Protein AF-A0A5B6V4F7-F1 (afdb_monomer)

Organism: NCBI:txid47621

pLDDT: mean 70.5, std 22.34, range [19.89, 92.88]

Secondary structure (DSSP, 8-state):
-HHHHHHHHHHHHHHHHHTT-HHHHHHHHHHHHHHH-SSTTEE-TTHHHHHHHHHHTT-HHHHHHHHTSPP-EES-HHHHHHHHHHHHHHHHHTT-HHHHHHHHHHHHHS--SS--HHHHHHHHHHHHHHHHHHSS----TTTHHHHHHHHTTSTT------------------------TTHHHHTT-

InterPro domains:
  IPR050756 COP9 signalosome complex subunit 3 [PTHR10758] (6-134)
  IPR055089 COP9 signalosome complex subunit 3, N-terminal helical repeats [PF22788] (6-143)

Radius of gyration: 18.09 Å; Cα contacts (8 Å, |Δi|>4): 166; chains: 1; bounding box: 48×35×54 Å

Sequence (189 aa):
MCLAVISVCKSFKDQVLLLEEPLCGVAPMLTAVRKLQSSTEHLTTLHPKFLLLCLVAKCYKTGLSILEEDIFEVDQPRDLYLYCYYGGMICIRQKSFQKALELLHNVVTAPMSTINAIAVEAYKKYILVSLIHHGRLMTLSKKLTVMDELISCDPLYLGKQVNCKFHASGKEQNKNKNKDPEEDAALLM

Mean predicted aligned error: 12.5 Å

Nearest PDB structures (foldseek):
  4d10-assembly1_K  TM=9.103E-01  e=4.490E-07  Homo sapiens
  4lct-assembly2_D  TM=6.658E-01  e=1.310E+00  Arabidopsis thaliana
  4lct-assembly1_A  TM=6.610E-01  e=1.594E+00  Arabidopsis thaliana
  4d18-assembly2_J  TM=4.666E-01  e=6.286E-01  Homo sapiens

Foldseek 3Di:
DLVVLVVVLVVVLVVCVVVLNLVVSQVVLVVSVVVSDPDLQAQDLSLLVNLLSCVSNVVLVSNVVSLVGHHDHYPDPVSLLSNLLSSLVSCVVVVVLVSSLVSLVCNLPRDDPDDDPSNLVSVVVNQVSCCVPVVDGPPPDPSCVVSVVVVVVPPPPPDDDDDDDDDDDDDDDDDDDDDDPVRVSSVVD

Structure (mmCIF, N/CA/C/O backbone):
data_AF-A0A5B6V4F7-F1
#
_entry.id   AF-A0A5B6V4F7-F1
#
loop_
_atom_site.group_PDB
_atom_site.id
_atom_site.type_symbol
_atom_site.label_atom_id
_atom_site.label_alt_id
_atom_site.label_comp_id
_atom_site.label_asym_id
_atom_site.label_entity_id
_atom_site.label_seq_id
_atom_site.pdbx_PDB_ins_code
_atom_site.Cartn_x
_atom_site.Cartn_y
_atom_site.Cartn_z
_atom_site.occupancy
_atom_site.B_iso_or_equiv
_atom_site.auth_seq_id
_atom_site.auth_comp_id
_atom_site.auth_asym_id
_atom_site.auth_atom_id
_atom_site.pdbx_PDB_model_num
ATOM 1 N N . MET A 1 1 ? 1.973 -3.996 27.359 1.00 56.81 1 MET A N 1
ATOM 2 C CA . MET A 1 1 ? 0.590 -3.657 26.945 1.00 56.81 1 MET A CA 1
ATOM 3 C C . MET A 1 1 ? 0.450 -3.486 25.428 1.00 56.81 1 MET A C 1
ATOM 5 O O . MET A 1 1 ? -0.470 -4.070 24.873 1.00 56.81 1 MET A O 1
ATOM 9 N N . CYS A 1 2 ? 1.368 -2.803 24.728 1.00 68.56 2 CYS A N 1
ATOM 10 C CA . CYS A 1 2 ? 1.246 -2.548 23.279 1.00 68.56 2 CYS A CA 1
ATOM 11 C C . CYS A 1 2 ? 1.191 -3.807 22.385 1.00 68.56 2 CYS A C 1
ATOM 13 O O . CYS A 1 2 ? 0.421 -3.839 21.431 1.00 68.56 2 CYS A O 1
ATOM 15 N N . LEU A 1 3 ? 1.931 -4.877 22.713 1.00 76.00 3 LEU A N 1
ATOM 16 C CA . LEU A 1 3 ? 1.939 -6.115 21.911 1.00 76.00 3 LEU A CA 1
ATOM 17 C C . LEU A 1 3 ? 0.573 -6.820 21.856 1.00 76.00 3 LEU A C 1
ATOM 19 O O . LEU A 1 3 ? 0.207 -7.366 20.817 1.00 76.00 3 LEU A O 1
ATOM 23 N N . ALA A 1 4 ? -0.203 -6.771 22.944 1.00 80.44 4 ALA A N 1
ATOM 24 C CA . ALA A 1 4 ? -1.542 -7.355 22.983 1.00 80.44 4 ALA A CA 1
ATOM 25 C C . ALA A 1 4 ? -2.503 -6.591 22.061 1.00 80.44 4 ALA A C 1
ATOM 27 O O . ALA A 1 4 ? -3.235 -7.209 21.294 1.00 80.44 4 ALA A O 1
ATOM 28 N N . VAL A 1 5 ? -2.439 -5.255 22.069 1.00 82.69 5 VAL A N 1
ATOM 29 C CA . VAL A 1 5 ? -3.262 -4.411 21.188 1.00 82.69 5 VAL A CA 1
ATOM 30 C C . VAL A 1 5 ? -2.905 -4.652 19.72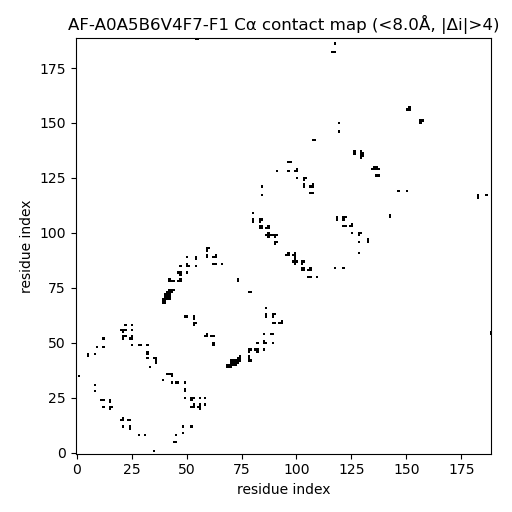1 1.00 82.69 5 VAL A C 1
ATOM 32 O O . VAL A 1 5 ? -3.798 -4.842 18.902 1.00 82.69 5 VAL A O 1
ATOM 35 N N . ILE A 1 6 ? -1.611 -4.743 19.392 1.00 84.12 6 ILE A N 1
ATOM 36 C CA . ILE A 1 6 ? -1.159 -5.071 18.031 1.00 84.12 6 ILE A CA 1
ATOM 37 C C . ILE A 1 6 ? -1.705 -6.435 17.591 1.00 84.12 6 ILE A C 1
ATOM 39 O O . ILE A 1 6 ? -2.178 -6.558 16.463 1.00 84.12 6 ILE A O 1
ATOM 43 N N . SER A 1 7 ? -1.665 -7.448 18.464 1.00 86.25 7 SER A N 1
ATOM 44 C CA . SER A 1 7 ? -2.220 -8.778 18.175 1.00 86.25 7 SER A CA 1
ATOM 45 C C . SER A 1 7 ? -3.725 -8.721 17.893 1.00 86.25 7 SER A C 1
ATOM 47 O O . SER A 1 7 ? -4.182 -9.238 16.877 1.00 86.25 7 SER A O 1
ATOM 49 N N . VAL A 1 8 ? -4.489 -8.002 18.722 1.00 88.38 8 VAL A N 1
ATOM 50 C CA . VAL A 1 8 ? -5.936 -7.820 18.521 1.00 88.38 8 VAL A CA 1
ATOM 51 C C . VAL A 1 8 ? -6.229 -7.104 17.203 1.00 88.38 8 VAL A C 1
ATOM 53 O O . VAL A 1 8 ? -7.096 -7.549 16.458 1.00 88.38 8 VAL A O 1
ATOM 56 N N . CYS A 1 9 ? -5.489 -6.045 16.861 1.00 86.88 9 CYS A N 1
ATOM 57 C CA . CYS A 1 9 ? -5.660 -5.346 15.585 1.00 86.88 9 CYS A CA 1
ATOM 58 C C . CYS A 1 9 ? -5.357 -6.240 14.373 1.00 86.88 9 CYS A C 1
ATOM 60 O O . CYS A 1 9 ? -6.007 -6.094 13.339 1.00 86.88 9 CYS A O 1
ATOM 62 N N . LYS A 1 10 ? -4.396 -7.168 14.490 1.00 87.00 10 LYS A N 1
ATOM 63 C CA . LYS A 1 10 ? -4.116 -8.163 13.442 1.00 87.00 10 LYS A CA 1
ATOM 64 C C . LYS A 1 10 ? -5.302 -9.102 13.254 1.00 87.00 10 LYS A C 1
ATOM 66 O O . LYS A 1 10 ? -5.843 -9.158 12.155 1.00 87.00 10 LYS A O 1
ATOM 71 N N . SER A 1 11 ? -5.754 -9.740 14.332 1.00 87.38 11 SER A N 1
ATOM 72 C CA . SER A 1 11 ? -6.903 -10.648 14.281 1.00 87.38 11 SER A CA 1
ATOM 73 C C . SER A 1 11 ? -8.168 -9.937 13.804 1.00 87.38 11 SER A C 1
ATOM 75 O O . SER A 1 11 ? -8.935 -10.499 13.033 1.00 87.38 11 SER A O 1
ATOM 77 N N . PHE A 1 12 ? -8.373 -8.683 14.214 1.00 88.38 12 PHE A N 1
ATOM 78 C CA . PHE A 1 12 ? -9.492 -7.868 13.753 1.00 88.38 12 PHE A CA 1
ATOM 79 C C . PHE A 1 12 ? -9.430 -7.619 12.242 1.00 88.38 12 PHE A C 1
ATOM 81 O O . PHE A 1 12 ? -10.422 -7.858 11.563 1.00 88.38 12 PHE A O 1
ATOM 88 N N . LYS A 1 13 ? -8.271 -7.220 11.692 1.00 88.44 13 LYS A N 1
ATOM 89 C CA . LYS A 1 13 ? -8.086 -7.095 10.235 1.00 88.44 13 LYS A CA 1
ATOM 90 C C . LYS A 1 13 ? -8.449 -8.400 9.525 1.00 88.44 13 LYS A C 1
ATOM 92 O O . LYS A 1 13 ? -9.195 -8.363 8.555 1.00 88.44 13 LYS A O 1
ATOM 97 N N . ASP A 1 14 ? -7.928 -9.531 9.997 1.00 87.19 14 ASP A N 1
ATOM 98 C CA . ASP A 1 14 ? -8.148 -10.830 9.350 1.00 87.19 14 ASP A CA 1
ATOM 99 C C . ASP A 1 14 ? -9.629 -11.232 9.366 1.00 87.19 14 ASP A C 1
ATOM 101 O O . ASP A 1 14 ? -10.148 -11.693 8.354 1.00 87.19 14 ASP A O 1
ATOM 105 N N . GLN A 1 15 ? -10.334 -10.979 10.472 1.00 87.88 15 GLN A N 1
ATOM 106 C CA . GLN A 1 15 ? -11.776 -11.223 10.577 1.00 87.88 15 GLN A CA 1
ATOM 107 C C . GLN A 1 15 ? -12.588 -10.321 9.647 1.00 87.88 15 GLN A C 1
ATOM 109 O O . GLN A 1 15 ? -13.487 -10.792 8.960 1.00 87.88 15 GLN A O 1
ATOM 114 N N . VAL A 1 16 ? -12.266 -9.029 9.586 1.00 87.50 16 VAL A N 1
ATOM 115 C CA . VAL A 1 16 ? -12.981 -8.087 8.716 1.00 87.50 16 VAL A CA 1
ATOM 116 C C . VAL A 1 16 ? -12.759 -8.430 7.234 1.00 87.50 16 VAL A C 1
ATOM 118 O O . VAL A 1 16 ? -13.687 -8.320 6.437 1.00 87.50 16 VAL A O 1
ATOM 121 N N . LEU A 1 17 ? -11.557 -8.884 6.865 1.00 85.44 17 LEU A N 1
ATOM 122 C CA . LEU A 1 17 ? -11.273 -9.368 5.511 1.00 85.44 17 LEU A CA 1
ATOM 123 C C . LEU A 1 17 ? -12.010 -10.676 5.199 1.00 85.44 17 LEU A C 1
ATOM 125 O O . LEU A 1 17 ? -12.518 -10.826 4.093 1.00 85.44 17 LEU A O 1
ATOM 129 N N . LEU A 1 18 ? -12.100 -11.597 6.164 1.00 88.81 18 LEU A N 1
ATOM 130 C CA . LEU A 1 18 ? -12.835 -12.857 6.014 1.00 88.81 18 LEU A CA 1
ATOM 131 C C . LEU A 1 18 ? -14.343 -12.637 5.827 1.00 88.81 18 LEU A C 1
ATOM 133 O O . LEU A 1 18 ? -14.989 -13.393 5.111 1.00 88.81 18 LEU A O 1
ATOM 137 N N . LEU A 1 19 ? -14.894 -11.610 6.471 1.00 86.38 19 LEU A N 1
ATOM 138 C CA . LEU A 1 19 ? -16.306 -11.238 6.376 1.00 86.38 19 LEU A CA 1
ATOM 139 C C . LEU A 1 19 ? -16.634 -10.395 5.131 1.00 86.38 19 LEU A C 1
ATOM 141 O O . LEU A 1 19 ? -17.775 -9.976 4.991 1.00 86.38 19 LEU A O 1
ATOM 145 N N . GLU A 1 20 ? -15.652 -10.121 4.263 1.00 83.38 20 GLU A N 1
ATOM 146 C CA . GLU A 1 20 ? -15.786 -9.296 3.048 1.00 83.38 20 GLU A CA 1
ATOM 147 C C . GLU A 1 20 ? -16.301 -7.859 3.285 1.00 83.38 20 GLU A C 1
ATOM 149 O O . GLU A 1 20 ? -16.681 -7.165 2.344 1.00 83.38 20 GLU A O 1
ATOM 154 N N . GLU A 1 21 ? -16.212 -7.354 4.521 1.00 86.25 21 GLU A N 1
ATOM 155 C CA . GLU A 1 21 ? -16.669 -6.013 4.925 1.00 86.25 21 GLU A CA 1
ATOM 156 C C . GLU A 1 21 ? -15.497 -5.107 5.377 1.00 86.25 21 GLU A C 1
ATOM 158 O O . GLU A 1 21 ? -15.503 -4.547 6.481 1.00 86.25 21 GLU A O 1
ATOM 163 N N . PRO A 1 22 ? -14.456 -4.908 4.537 1.00 83.62 22 PRO A N 1
ATOM 164 C CA . PRO A 1 22 ? -13.215 -4.203 4.886 1.00 83.62 22 PRO A CA 1
ATOM 165 C C . PRO A 1 22 ? -13.433 -2.750 5.325 1.00 83.62 22 PRO A C 1
ATOM 167 O O . PRO A 1 22 ? -12.621 -2.200 6.072 1.00 83.62 22 PRO A O 1
ATOM 170 N N . LEU A 1 23 ? -14.537 -2.127 4.904 1.00 85.81 23 LEU A N 1
ATOM 171 C CA . LEU A 1 23 ? -14.844 -0.727 5.187 1.00 85.81 23 LEU A CA 1
ATOM 172 C C . LEU A 1 23 ? -15.068 -0.472 6.685 1.00 85.81 23 LEU A C 1
ATOM 174 O O . LEU A 1 23 ? -14.564 0.519 7.220 1.00 85.81 23 LEU A O 1
ATOM 178 N N . CYS A 1 24 ? -15.753 -1.386 7.380 1.00 88.44 24 CYS A N 1
ATOM 179 C CA . CYS A 1 24 ? -16.017 -1.271 8.816 1.00 88.44 24 CYS A CA 1
ATOM 180 C C . CYS A 1 24 ? -14.730 -1.305 9.650 1.00 88.44 24 CYS A C 1
ATOM 182 O O . CYS A 1 24 ? -14.687 -0.741 10.743 1.00 88.44 24 CYS A O 1
ATOM 184 N N . GLY A 1 25 ? -13.670 -1.933 9.132 1.00 87.19 25 GLY A N 1
ATOM 185 C CA . GLY A 1 25 ? -12.388 -2.023 9.822 1.00 87.19 25 GLY A CA 1
ATOM 186 C C . GLY A 1 25 ? -11.517 -0.768 9.708 1.00 87.19 25 GLY A C 1
ATOM 187 O O . GLY A 1 25 ? -10.642 -0.569 10.552 1.00 87.19 25 GLY A O 1
ATOM 188 N N . VAL A 1 26 ? -11.751 0.095 8.710 1.00 89.19 26 VAL A N 1
ATOM 189 C CA . VAL A 1 26 ? -10.872 1.243 8.414 1.00 89.19 26 VAL A CA 1
ATOM 190 C C . VAL A 1 26 ? -10.833 2.231 9.581 1.00 89.19 26 VAL A C 1
ATOM 192 O O . VAL A 1 26 ? -9.753 2.576 10.058 1.00 89.19 26 VAL A O 1
ATOM 195 N N . ALA A 1 27 ? -11.991 2.666 10.086 1.00 89.44 27 ALA A N 1
ATOM 196 C CA . ALA A 1 27 ? -12.049 3.657 11.164 1.00 89.44 27 ALA A CA 1
ATOM 197 C C . ALA A 1 27 ? -11.497 3.138 12.516 1.00 89.44 27 ALA A C 1
ATOM 199 O O . ALA A 1 27 ? -10.693 3.846 13.139 1.00 89.44 27 ALA A O 1
ATOM 200 N N . PRO A 1 28 ? -11.830 1.910 12.972 1.00 90.25 28 PRO A N 1
ATOM 201 C CA . PRO A 1 28 ? -11.217 1.323 14.164 1.00 90.25 28 PRO A CA 1
ATOM 202 C C . PRO A 1 28 ? -9.702 1.147 14.034 1.00 90.25 28 PRO A C 1
ATOM 204 O O . PRO A 1 28 ? -8.970 1.477 14.969 1.00 90.25 28 PRO A O 1
ATOM 207 N N . MET A 1 29 ? -9.211 0.683 12.877 1.00 88.75 29 MET A N 1
ATOM 208 C CA . MET A 1 29 ? -7.771 0.531 12.659 1.00 88.75 29 MET A CA 1
ATOM 209 C C . MET A 1 29 ? -7.045 1.875 12.640 1.00 88.75 29 MET A C 1
ATOM 211 O O . MET A 1 29 ? -5.997 1.987 13.271 1.00 88.75 29 MET A O 1
ATOM 215 N N . LEU A 1 30 ? -7.604 2.903 11.994 1.00 88.88 30 LEU A N 1
ATOM 216 C CA . LEU A 1 30 ? -7.034 4.254 12.015 1.00 88.88 30 LEU A CA 1
ATOM 217 C C . LEU A 1 30 ? -6.913 4.782 13.449 1.00 88.88 30 LEU A C 1
ATOM 219 O O . LEU A 1 30 ? -5.869 5.296 13.847 1.00 88.88 30 LEU A O 1
ATOM 223 N N . THR A 1 31 ? -7.971 4.604 14.244 1.00 87.75 31 THR A N 1
ATOM 224 C CA . THR A 1 31 ? -7.986 5.014 15.655 1.00 87.75 31 THR A CA 1
ATOM 225 C C . THR A 1 31 ? -6.911 4.279 16.453 1.00 87.75 31 THR A C 1
ATOM 227 O O . THR A 1 31 ? -6.227 4.886 17.276 1.00 87.75 31 THR A O 1
ATOM 230 N N . ALA A 1 32 ? -6.729 2.981 16.202 1.00 88.00 32 ALA 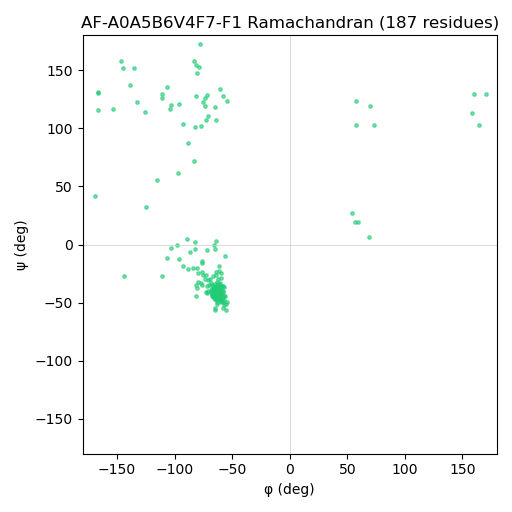A N 1
ATOM 231 C CA . ALA A 1 32 ? -5.691 2.192 16.852 1.00 88.00 32 ALA A CA 1
ATOM 232 C C . ALA A 1 32 ? -4.279 2.655 16.460 1.00 88.00 32 ALA A C 1
ATOM 234 O O . ALA A 1 32 ? -3.436 2.793 17.343 1.00 88.00 32 ALA A O 1
ATOM 235 N N . VAL A 1 33 ? -4.032 2.945 15.176 1.00 87.75 33 VAL A N 1
ATOM 236 C CA . VAL A 1 33 ? -2.744 3.480 14.696 1.00 87.75 33 VAL A CA 1
ATOM 237 C C . VAL A 1 33 ? -2.411 4.781 15.425 1.00 87.75 33 VAL A C 1
ATOM 239 O O . VAL A 1 33 ? -1.365 4.857 16.062 1.00 87.75 33 VAL A O 1
ATOM 242 N N . ARG A 1 34 ? -3.340 5.745 15.442 1.00 85.69 34 ARG A N 1
ATOM 243 C CA . ARG A 1 34 ? -3.143 7.052 16.093 1.00 85.69 34 ARG A CA 1
ATOM 244 C C . ARG A 1 34 ? -2.914 6.954 17.601 1.00 85.69 34 ARG A C 1
ATOM 246 O O . ARG A 1 34 ? -2.159 7.740 18.152 1.00 85.69 34 ARG A O 1
ATOM 253 N N . LYS A 1 35 ? -3.565 6.003 18.281 1.00 84.94 35 LYS A N 1
ATOM 254 C CA . LYS A 1 35 ? -3.411 5.805 19.735 1.00 84.94 35 LYS A CA 1
ATOM 255 C C . LYS A 1 35 ? -2.148 5.042 20.127 1.00 84.94 35 LYS A C 1
ATOM 257 O O . LYS A 1 35 ? -1.722 5.141 21.272 1.00 84.94 35 LYS A O 1
ATOM 262 N N . LEU A 1 36 ? -1.607 4.231 19.222 1.00 81.56 36 LEU A N 1
ATOM 263 C CA . LEU A 1 36 ? -0.388 3.454 19.456 1.00 81.56 36 LEU A CA 1
ATOM 264 C C . LEU A 1 36 ? 0.874 4.178 18.987 1.00 81.56 36 LEU A C 1
ATOM 266 O O . LEU A 1 36 ? 1.966 3.802 19.405 1.00 81.56 36 LEU A O 1
ATOM 270 N N . GLN A 1 37 ? 0.735 5.180 18.122 1.00 75.31 37 GLN A N 1
ATOM 271 C CA . GLN A 1 37 ? 1.826 6.066 17.746 1.00 75.31 37 GLN A CA 1
ATOM 272 C C . GLN A 1 37 ? 2.280 6.892 18.955 1.00 75.31 37 GLN A C 1
ATOM 274 O O . GLN A 1 37 ? 1.517 7.683 19.504 1.00 75.31 37 GLN A O 1
ATOM 279 N N . SER A 1 38 ? 3.542 6.715 19.349 1.00 70.94 38 SER A N 1
ATOM 280 C CA . SER A 1 38 ? 4.214 7.564 20.344 1.00 70.94 38 SER A CA 1
ATOM 281 C C . SER A 1 38 ? 4.506 8.966 19.790 1.00 70.94 38 SER A C 1
ATOM 283 O O . SER A 1 38 ? 4.516 9.937 20.538 1.00 70.94 38 SER A O 1
ATOM 285 N N . SER A 1 39 ? 4.732 9.052 18.475 1.00 69.06 39 SER A N 1
ATOM 286 C CA . SER A 1 39 ? 4.948 10.264 17.681 1.00 69.06 39 SER A CA 1
ATOM 287 C C . SER A 1 39 ? 4.312 10.067 16.301 1.00 69.06 39 SER A C 1
ATOM 289 O O . SER A 1 39 ? 4.223 8.931 15.824 1.00 69.06 39 SER A O 1
ATOM 291 N N . THR A 1 40 ? 3.889 11.153 15.649 1.00 63.84 40 THR A N 1
ATOM 292 C CA . THR A 1 40 ? 3.405 11.142 14.253 1.00 63.84 40 THR A CA 1
ATOM 293 C C . THR A 1 40 ? 4.485 10.689 13.271 1.00 63.84 40 THR A C 1
ATOM 295 O O . THR A 1 40 ? 4.174 10.168 12.208 1.00 63.84 40 THR A O 1
ATOM 298 N N . GLU A 1 41 ? 5.752 10.818 13.662 1.00 67.50 41 GLU A N 1
ATOM 299 C CA . GLU A 1 41 ? 6.922 10.466 12.854 1.00 67.50 41 GLU A CA 1
ATOM 300 C C . GLU A 1 41 ? 7.334 8.984 12.979 1.00 67.50 41 GLU A C 1
ATOM 302 O O . GLU A 1 41 ? 8.233 8.533 12.263 1.00 67.50 41 GLU A O 1
ATOM 307 N N . HIS A 1 42 ? 6.691 8.215 13.875 1.00 74.75 42 HIS A N 1
ATOM 308 C CA . HIS A 1 42 ? 7.051 6.820 14.167 1.00 74.75 42 HIS A CA 1
ATOM 309 C C . HIS A 1 42 ? 6.214 5.807 13.376 1.00 74.75 42 HIS A C 1
ATOM 311 O O . HIS A 1 42 ? 4.987 5.703 13.543 1.00 74.75 42 HIS A O 1
ATOM 317 N N . LEU A 1 43 ? 6.887 4.972 12.578 1.00 75.50 43 LEU A N 1
ATOM 318 C CA . LEU A 1 43 ? 6.266 3.870 11.849 1.00 75.50 43 LEU A CA 1
ATOM 319 C C . LEU A 1 43 ? 5.986 2.684 12.771 1.00 75.50 43 LEU A C 1
ATOM 321 O O . LEU A 1 43 ? 6.844 1.847 13.041 1.00 75.50 43 LEU A O 1
ATOM 325 N N . THR A 1 44 ? 4.731 2.533 13.177 1.00 82.81 44 THR A N 1
ATOM 326 C CA . THR A 1 44 ? 4.279 1.308 13.851 1.00 82.81 44 THR A CA 1
ATOM 327 C C . THR A 1 44 ? 4.017 0.170 12.857 1.00 82.81 44 THR A C 1
ATOM 329 O O . THR A 1 44 ? 3.552 0.396 11.737 1.00 82.81 44 THR A O 1
ATOM 332 N N . THR A 1 45 ? 4.148 -1.079 13.320 1.00 83.56 45 THR A N 1
ATOM 333 C CA . THR A 1 45 ? 3.793 -2.314 12.574 1.00 83.56 45 THR A CA 1
ATOM 334 C C . THR A 1 45 ? 2.333 -2.373 12.069 1.00 83.56 45 THR A C 1
ATOM 336 O O . THR A 1 45 ? 1.954 -3.299 11.338 1.00 83.56 45 THR A O 1
ATOM 339 N N . LEU A 1 46 ? 1.465 -1.450 12.503 1.00 86.75 46 LEU A N 1
ATOM 340 C CA . LEU A 1 46 ? 0.065 -1.360 12.080 1.00 86.75 46 LEU A CA 1
ATOM 341 C C . LEU A 1 46 ? -0.132 -0.502 10.827 1.00 86.75 46 LEU A C 1
ATOM 343 O O . LEU A 1 46 ? -1.122 -0.716 10.132 1.00 86.75 46 LEU A O 1
ATOM 347 N N . HIS A 1 47 ? 0.799 0.396 10.498 1.00 88.12 47 HIS A N 1
ATOM 348 C CA . HIS A 1 47 ? 0.722 1.239 9.300 1.00 88.12 47 HIS A CA 1
ATOM 349 C C . HIS A 1 47 ? 0.555 0.436 8.007 1.00 88.12 47 HIS A C 1
ATOM 351 O O . HIS A 1 47 ? -0.452 0.637 7.325 1.00 88.12 47 HIS A O 1
ATOM 357 N N . PRO A 1 48 ? 1.448 -0.519 7.668 1.00 87.38 48 PRO A N 1
ATOM 358 C CA . PRO A 1 48 ? 1.282 -1.299 6.443 1.00 87.38 48 PRO A CA 1
ATOM 359 C C . PRO A 1 48 ? -0.029 -2.098 6.440 1.00 87.38 48 PRO A C 1
ATOM 361 O O . PRO A 1 48 ? -0.667 -2.227 5.401 1.00 87.38 48 PRO A O 1
ATOM 364 N N . LYS A 1 49 ? -0.490 -2.571 7.607 1.00 89.00 49 LYS A N 1
ATOM 365 C CA . LYS A 1 49 ? -1.758 -3.310 7.736 1.00 89.00 49 LYS A CA 1
ATOM 366 C C . LYS A 1 49 ? -2.979 -2.432 7.491 1.00 89.00 49 LYS A C 1
ATOM 368 O O . LYS A 1 49 ? -3.934 -2.870 6.857 1.00 89.00 49 LYS A O 1
ATOM 373 N N . PHE A 1 50 ? -2.952 -1.204 7.997 1.00 90.56 50 PHE A N 1
ATOM 374 C CA . PHE A 1 50 ? -4.001 -0.224 7.765 1.00 90.56 50 PHE A CA 1
ATOM 375 C C . PHE A 1 50 ? -4.050 0.210 6.294 1.00 90.56 50 PHE A C 1
ATOM 377 O O . PHE A 1 50 ? -5.136 0.280 5.721 1.00 90.56 50 PHE A O 1
ATOM 384 N N . LEU A 1 51 ? -2.894 0.450 5.663 1.00 90.88 51 LEU A N 1
ATOM 385 C CA . LEU A 1 51 ? -2.835 0.783 4.236 1.00 90.88 51 LEU A CA 1
ATOM 386 C C . LEU A 1 51 ? -3.357 -0.367 3.370 1.00 90.88 51 LEU A C 1
ATOM 388 O O . LEU A 1 51 ? -4.148 -0.124 2.461 1.00 90.88 51 LEU A O 1
ATOM 392 N N . LEU A 1 52 ? -2.990 -1.612 3.693 1.00 90.44 52 LEU A N 1
ATOM 393 C CA . LEU A 1 52 ? -3.554 -2.794 3.044 1.00 90.44 52 LEU A CA 1
ATOM 394 C C . LEU A 1 52 ? -5.082 -2.819 3.178 1.00 90.44 52 LEU A C 1
ATOM 396 O O . LEU A 1 52 ? -5.777 -2.968 2.177 1.00 90.44 52 LEU A O 1
ATOM 400 N N . LEU A 1 53 ? -5.622 -2.595 4.380 1.00 89.75 53 LEU A N 1
ATOM 401 C CA . LEU A 1 53 ? -7.072 -2.539 4.575 1.00 89.75 53 LEU A CA 1
ATOM 402 C C . LEU A 1 53 ? -7.725 -1.416 3.751 1.00 89.75 53 LEU A C 1
ATOM 404 O O . LEU A 1 53 ? -8.778 -1.632 3.157 1.00 89.75 53 LEU A O 1
ATOM 408 N N . CYS A 1 54 ? -7.096 -0.240 3.658 1.00 91.25 54 CYS A N 1
ATOM 409 C CA . CYS A 1 54 ? -7.583 0.859 2.820 1.00 91.25 54 CYS A CA 1
ATOM 410 C C . CYS A 1 54 ? -7.589 0.502 1.328 1.00 91.25 54 CYS A C 1
ATOM 412 O O . CYS A 1 54 ? -8.501 0.923 0.613 1.00 91.25 54 CYS A O 1
ATOM 414 N N . LEU A 1 55 ? -6.600 -0.268 0.859 1.00 90.50 55 LEU A N 1
ATOM 415 C CA . LEU A 1 55 ? -6.562 -0.781 -0.511 1.00 90.50 55 LEU A CA 1
ATOM 416 C C . LEU A 1 55 ? -7.739 -1.724 -0.777 1.00 90.50 55 LEU A C 1
ATOM 418 O O . LEU A 1 55 ? -8.468 -1.500 -1.746 1.00 90.50 55 LEU A O 1
ATOM 422 N N . VAL A 1 56 ? -7.969 -2.700 0.113 1.00 89.44 56 VAL A N 1
ATOM 423 C CA . VAL A 1 56 ? -9.077 -3.667 -0.013 1.00 89.44 56 VAL A CA 1
ATOM 424 C C . VAL A 1 56 ? -10.436 -2.966 0.066 1.00 89.44 56 VAL A C 1
ATOM 426 O O . VAL A 1 56 ? -11.310 -3.195 -0.766 1.00 89.44 56 VAL A O 1
ATOM 429 N N . ALA A 1 57 ? -10.598 -2.046 1.019 1.00 89.12 57 ALA A N 1
ATOM 430 C CA . ALA A 1 57 ? -11.819 -1.263 1.209 1.00 89.12 57 ALA A CA 1
ATOM 431 C C . ALA A 1 57 ? -12.053 -0.199 0.125 1.00 89.12 57 ALA A C 1
ATOM 433 O O . ALA A 1 57 ? -13.064 0.501 0.169 1.00 89.12 57 ALA A O 1
ATOM 434 N N . LYS A 1 58 ? -11.108 -0.015 -0.810 1.00 90.38 58 LYS A N 1
ATOM 435 C CA . LYS A 1 58 ? -11.099 1.075 -1.803 1.00 90.38 58 LYS A CA 1
ATOM 436 C C . LYS A 1 58 ? -11.212 2.474 -1.169 1.00 90.38 58 LYS A C 1
ATOM 438 O O . LYS A 1 58 ? -11.665 3.428 -1.801 1.00 90.38 58 LYS A O 1
ATOM 443 N N . CYS A 1 59 ? -10.764 2.617 0.079 1.00 89.88 59 CYS A N 1
ATOM 444 C CA . CYS A 1 59 ? -10.841 3.846 0.866 1.00 89.88 59 CYS A CA 1
ATOM 445 C C . CYS A 1 59 ? -9.517 4.631 0.806 1.00 89.88 59 CYS A C 1
ATOM 447 O O . CYS A 1 59 ? -8.826 4.852 1.802 1.00 89.88 59 CYS A O 1
ATOM 449 N N . TYR A 1 60 ? -9.134 5.051 -0.401 1.00 90.56 60 TYR A N 1
ATOM 450 C CA . TYR A 1 60 ? -7.812 5.637 -0.659 1.00 90.56 60 TYR A CA 1
ATOM 451 C C . TYR A 1 60 ? -7.606 7.017 -0.024 1.00 90.56 60 TYR A C 1
ATOM 453 O O . TYR A 1 60 ? -6.486 7.365 0.338 1.00 90.56 60 TYR A O 1
ATOM 461 N N . LYS A 1 61 ? -8.679 7.803 0.138 1.00 90.00 61 LYS A N 1
ATOM 462 C CA . LYS A 1 61 ? -8.623 9.135 0.768 1.00 90.00 61 LYS A CA 1
ATOM 463 C C . LYS A 1 61 ? -8.153 9.049 2.216 1.00 90.00 61 LYS A C 1
ATOM 465 O O . LYS A 1 61 ? -7.293 9.817 2.628 1.00 90.00 61 LYS A O 1
ATOM 470 N N . THR A 1 62 ? -8.684 8.084 2.962 1.00 89.38 62 THR A N 1
ATOM 471 C CA . THR A 1 62 ? -8.297 7.855 4.356 1.00 89.38 62 THR A CA 1
ATOM 472 C C . THR A 1 62 ? -6.857 7.355 4.444 1.00 89.38 62 THR A C 1
ATOM 474 O O . THR A 1 62 ? -6.091 7.872 5.252 1.00 89.38 62 THR A O 1
ATOM 477 N N . GLY A 1 63 ? -6.448 6.439 3.560 1.00 86.56 63 GLY A N 1
ATOM 478 C CA . GLY A 1 63 ? -5.050 6.002 3.466 1.00 86.56 63 GLY A CA 1
ATOM 479 C C . GLY A 1 63 ? -4.067 7.144 3.179 1.00 86.56 63 GLY A C 1
ATOM 480 O O . GLY A 1 63 ? -3.011 7.212 3.802 1.00 86.56 63 GLY A O 1
ATOM 481 N N . LEU A 1 64 ? -4.433 8.075 2.292 1.00 87.81 64 LEU A N 1
ATOM 482 C CA . LEU A 1 64 ? -3.580 9.203 1.910 1.00 87.81 64 LEU A CA 1
ATOM 483 C C . LEU A 1 64 ? -3.275 10.145 3.085 1.00 87.81 64 LEU A C 1
ATOM 485 O O . LEU A 1 64 ? -2.150 10.617 3.184 1.00 87.81 64 LEU A O 1
ATOM 489 N N . SER A 1 65 ? -4.228 10.345 4.003 1.00 86.88 65 SER A N 1
ATOM 490 C CA . SER A 1 65 ? -4.035 11.209 5.183 1.00 86.88 65 SER A CA 1
ATOM 491 C C . SER A 1 65 ? -2.895 10.762 6.103 1.00 86.88 65 SER A C 1
ATOM 493 O O . SER A 1 65 ? -2.279 11.593 6.753 1.00 86.88 65 SER A O 1
ATOM 495 N N . ILE A 1 66 ? -2.590 9.460 6.142 1.00 83.88 66 ILE A N 1
ATOM 496 C CA . ILE A 1 66 ? -1.425 8.943 6.873 1.00 83.88 66 ILE A CA 1
ATOM 497 C C . ILE A 1 66 ? -0.151 9.117 6.051 1.00 83.88 66 ILE A C 1
ATOM 499 O O . ILE A 1 66 ? 0.897 9.419 6.601 1.00 83.88 66 ILE A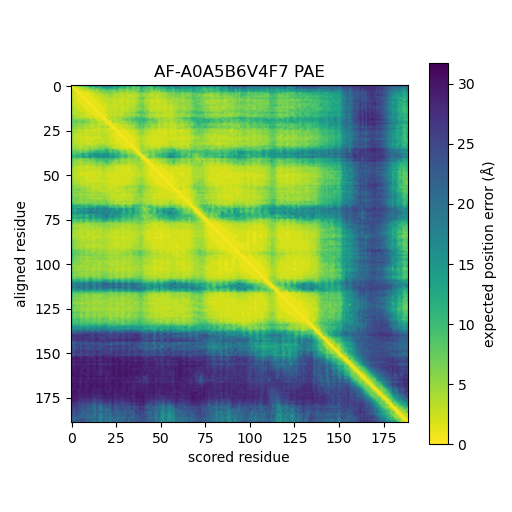 O 1
ATOM 503 N N . LEU A 1 67 ? -0.234 8.933 4.731 1.00 82.62 67 LEU A N 1
ATOM 504 C CA . LEU A 1 67 ? 0.926 9.063 3.851 1.00 82.62 67 LEU A CA 1
ATOM 505 C C . LEU A 1 67 ? 1.446 10.499 3.789 1.00 82.62 67 LEU A C 1
ATOM 507 O O . LEU A 1 67 ? 2.616 10.686 3.480 1.00 82.62 67 LEU A O 1
ATOM 511 N N . GLU A 1 68 ? 0.596 11.504 4.010 1.00 76.06 68 GLU A N 1
ATOM 512 C CA . GLU A 1 68 ? 0.973 12.923 4.065 1.00 76.06 68 GLU A CA 1
ATOM 513 C C . GLU A 1 68 ? 1.913 13.268 5.224 1.00 76.06 68 GLU A C 1
ATOM 515 O O . GLU A 1 68 ? 2.670 14.225 5.093 1.00 76.06 68 GLU A O 1
ATOM 520 N N . GLU A 1 69 ? 1.923 12.471 6.289 1.00 72.62 69 GLU A N 1
ATOM 521 C CA . GLU A 1 69 ? 2.834 12.636 7.419 1.00 72.62 69 GLU A CA 1
ATOM 522 C C . GLU A 1 69 ? 4.195 12.007 7.082 1.00 72.62 69 GLU A C 1
ATOM 524 O O . GLU A 1 69 ? 4.275 10.854 6.648 1.00 72.62 69 GLU A O 1
ATOM 529 N N . ASP A 1 70 ? 5.273 12.777 7.246 1.00 61.16 70 ASP A N 1
ATOM 530 C CA . ASP A 1 70 ? 6.625 12.274 7.027 1.00 61.16 70 ASP A CA 1
ATOM 531 C C . ASP A 1 70 ? 7.025 11.349 8.183 1.00 61.16 70 ASP A C 1
ATOM 533 O O . ASP A 1 70 ? 6.944 11.697 9.361 1.00 61.16 70 ASP A O 1
ATOM 537 N N . ILE A 1 71 ? 7.440 10.135 7.829 1.00 68.25 71 ILE A N 1
ATOM 538 C CA . ILE A 1 71 ? 7.833 9.095 8.775 1.00 68.25 71 ILE A CA 1
ATOM 539 C C . ILE A 1 71 ? 9.358 9.011 8.788 1.00 68.25 71 ILE A C 1
ATOM 541 O O . ILE A 1 71 ? 9.967 8.703 7.761 1.00 68.25 71 ILE A O 1
ATOM 545 N N . PHE A 1 72 ? 9.962 9.249 9.952 1.00 60.25 72 PHE A N 1
ATOM 546 C CA . PHE A 1 72 ? 11.418 9.306 10.127 1.00 60.25 72 PHE A CA 1
ATOM 547 C C . PHE A 1 72 ? 11.969 8.134 10.946 1.00 60.25 72 PHE A C 1
ATOM 549 O O . PHE A 1 72 ? 13.115 7.730 10.738 1.00 60.25 72 PHE A O 1
ATOM 556 N N . GLU A 1 73 ? 11.157 7.546 11.830 1.00 57.94 73 GLU A N 1
ATOM 557 C CA . GLU A 1 73 ? 11.579 6.463 12.723 1.00 57.94 73 GLU A CA 1
ATOM 558 C C . GLU A 1 73 ? 10.913 5.136 12.342 1.00 57.94 73 GLU A C 1
ATOM 560 O O . GLU A 1 73 ? 9.700 5.053 12.140 1.00 57.94 73 GLU A O 1
ATOM 565 N N . VAL A 1 74 ? 11.721 4.081 12.207 1.00 66.62 74 VAL A N 1
ATOM 566 C CA . VAL A 1 74 ? 11.287 2.771 11.707 1.00 66.62 74 VAL A CA 1
ATOM 567 C C . VAL A 1 74 ? 11.800 1.664 12.618 1.00 66.62 74 VAL A C 1
ATOM 569 O O . VAL A 1 74 ? 13.007 1.487 12.764 1.00 66.62 74 VAL A O 1
ATOM 572 N N . ASP A 1 75 ? 10.877 0.861 13.155 1.00 63.25 75 ASP A N 1
ATOM 573 C CA . ASP A 1 75 ? 11.208 -0.288 14.010 1.00 63.25 75 ASP A CA 1
ATOM 574 C C . ASP A 1 75 ? 11.815 -1.457 13.217 1.00 63.25 75 ASP A C 1
ATOM 576 O O . ASP A 1 75 ? 12.736 -2.131 13.680 1.00 63.25 75 ASP A O 1
ATOM 580 N N . GLN A 1 76 ? 11.278 -1.737 12.021 1.00 68.38 76 GLN A N 1
ATOM 581 C CA . GLN A 1 76 ? 11.707 -2.858 11.183 1.00 68.38 76 GLN A CA 1
ATOM 582 C C . GLN A 1 76 ? 11.780 -2.480 9.698 1.00 68.38 76 GLN A C 1
ATOM 584 O O . GLN A 1 76 ? 10.833 -1.901 9.161 1.00 68.38 76 GLN A O 1
ATOM 589 N N . PRO A 1 77 ? 12.832 -2.908 8.972 1.00 71.06 77 PRO A N 1
ATOM 590 C CA . PRO A 1 77 ? 12.976 -2.609 7.546 1.00 71.06 77 PRO A CA 1
ATOM 591 C C . PRO A 1 77 ? 11.844 -3.210 6.698 1.00 71.06 77 PRO A C 1
ATOM 593 O O . PRO A 1 77 ? 11.458 -2.629 5.685 1.00 71.06 77 PRO A O 1
ATOM 596 N N . ARG A 1 78 ? 11.265 -4.345 7.125 1.00 79.38 78 ARG A N 1
ATOM 597 C CA . ARG A 1 78 ? 10.121 -4.983 6.449 1.00 79.38 78 ARG A CA 1
ATOM 598 C C . ARG A 1 78 ? 8.859 -4.120 6.511 1.00 79.38 78 ARG A C 1
ATOM 600 O O . ARG A 1 78 ? 8.123 -4.060 5.530 1.00 79.38 78 ARG A O 1
ATOM 607 N N . ASP A 1 79 ? 8.612 -3.446 7.632 1.00 80.88 79 ASP A N 1
ATOM 608 C CA . ASP A 1 79 ? 7.419 -2.613 7.796 1.00 80.88 79 ASP A CA 1
ATOM 609 C C . ASP A 1 79 ? 7.501 -1.354 6.933 1.00 80.88 79 ASP A C 1
ATOM 611 O O . ASP A 1 79 ? 6.514 -1.007 6.285 1.00 80.88 79 ASP A O 1
ATOM 615 N N . LEU A 1 80 ? 8.683 -0.732 6.843 1.00 81.75 80 LEU A N 1
ATOM 616 C CA . LEU A 1 80 ? 8.928 0.383 5.923 1.00 81.75 80 LEU A CA 1
ATOM 617 C C . LEU A 1 80 ? 8.746 -0.046 4.466 1.00 81.75 80 LEU A C 1
ATOM 619 O O . LEU A 1 80 ? 8.085 0.638 3.691 1.00 81.75 80 LEU A O 1
ATOM 623 N N . TYR A 1 81 ? 9.289 -1.206 4.103 1.00 83.38 81 TYR A N 1
ATOM 624 C CA . TYR A 1 81 ? 9.163 -1.758 2.760 1.00 83.38 81 TYR A CA 1
ATOM 625 C C . TYR A 1 81 ? 7.693 -1.958 2.347 1.00 83.38 81 TYR A C 1
ATOM 627 O O . TYR A 1 81 ? 7.273 -1.493 1.285 1.00 83.38 81 TYR A O 1
ATOM 635 N N . LEU A 1 82 ? 6.888 -2.596 3.206 1.00 86.50 82 LEU A N 1
ATOM 636 C CA . LEU A 1 82 ? 5.457 -2.803 2.959 1.00 86.50 82 LEU A CA 1
ATOM 637 C C . LEU A 1 82 ? 4.671 -1.487 2.983 1.00 86.50 82 LEU A C 1
ATOM 639 O O . LEU A 1 82 ? 3.766 -1.297 2.171 1.00 86.50 82 LEU A O 1
ATOM 643 N N . TYR A 1 83 ? 5.026 -0.565 3.880 1.00 88.12 83 TYR A N 1
ATOM 644 C CA . TYR A 1 83 ? 4.430 0.767 3.949 1.00 88.12 83 TYR A CA 1
ATOM 645 C C . TYR A 1 83 ? 4.628 1.534 2.639 1.00 88.12 83 TYR A C 1
ATOM 647 O O . TYR A 1 83 ? 3.658 2.023 2.061 1.00 88.12 83 TYR A O 1
ATOM 655 N N . CYS A 1 84 ? 5.858 1.578 2.125 1.00 88.88 84 CYS A N 1
ATOM 656 C CA . CYS A 1 84 ? 6.164 2.238 0.863 1.00 88.88 84 CYS A CA 1
ATOM 657 C C . CYS A 1 84 ? 5.463 1.564 -0.325 1.00 88.88 84 CYS A C 1
ATOM 659 O O . CYS A 1 84 ? 4.960 2.257 -1.209 1.00 88.88 84 CYS A O 1
ATOM 661 N N . TYR A 1 85 ? 5.366 0.231 -0.338 1.00 90.19 85 TYR A N 1
ATOM 662 C CA . TYR A 1 85 ? 4.676 -0.493 -1.405 1.00 90.19 85 TYR A CA 1
ATOM 663 C C . TYR A 1 85 ? 3.169 -0.187 -1.445 1.00 90.19 85 TYR A C 1
ATOM 665 O O . TYR A 1 85 ? 2.657 0.308 -2.455 1.00 90.19 85 TYR A O 1
ATOM 673 N N . TYR A 1 86 ? 2.462 -0.414 -0.333 1.00 92.06 86 TYR A N 1
ATOM 674 C CA . TYR A 1 86 ? 1.021 -0.161 -0.253 1.00 92.06 86 TYR A CA 1
ATOM 675 C C . TYR A 1 86 ? 0.695 1.332 -0.364 1.00 92.06 86 TYR A C 1
ATOM 677 O O . TYR A 1 86 ? -0.281 1.709 -1.017 1.00 92.06 86 TYR A O 1
ATOM 685 N N . GLY A 1 87 ? 1.541 2.193 0.205 1.00 91.19 87 GLY A N 1
ATOM 686 C CA . GLY A 1 87 ? 1.434 3.641 0.063 1.00 91.19 87 GLY A CA 1
ATOM 687 C C . GLY A 1 87 ? 1.567 4.087 -1.392 1.00 91.19 87 GLY A C 1
ATOM 688 O O . GLY A 1 87 ? 0.728 4.843 -1.882 1.00 91.19 87 GLY A O 1
ATOM 689 N N . GLY A 1 88 ? 2.541 3.538 -2.123 1.00 91.00 88 GLY A N 1
ATOM 690 C CA . GLY A 1 88 ? 2.708 3.776 -3.555 1.00 91.00 88 GLY A CA 1
ATOM 691 C C . GLY A 1 88 ? 1.456 3.407 -4.355 1.00 91.00 88 GLY A C 1
ATOM 692 O O . GLY A 1 88 ? 0.998 4.198 -5.180 1.00 91.00 88 GLY A O 1
ATOM 693 N N . MET A 1 89 ? 0.836 2.257 -4.068 1.00 92.19 89 MET A N 1
ATOM 694 C CA . MET A 1 89 ? -0.418 1.845 -4.715 1.00 92.19 89 MET A CA 1
ATOM 695 C C . MET A 1 89 ? -1.574 2.812 -4.430 1.00 92.19 89 MET A C 1
ATOM 697 O O . MET A 1 89 ? -2.294 3.190 -5.356 1.00 92.19 89 MET A O 1
ATOM 701 N N . ILE A 1 90 ? -1.740 3.258 -3.182 1.00 92.88 90 ILE A N 1
ATOM 702 C CA . ILE A 1 90 ? -2.769 4.243 -2.811 1.00 92.88 90 ILE A CA 1
ATOM 703 C C . ILE A 1 90 ? -2.534 5.568 -3.548 1.00 92.88 90 ILE A C 1
ATOM 705 O O . ILE A 1 90 ? -3.470 6.121 -4.132 1.00 92.88 90 ILE A O 1
ATOM 709 N N . CYS A 1 91 ? -1.290 6.050 -3.588 1.00 92.44 91 CYS A N 1
ATOM 710 C CA . CYS A 1 91 ? -0.930 7.274 -4.301 1.00 92.44 91 CYS A CA 1
ATOM 711 C C . CYS A 1 91 ? -1.200 7.165 -5.811 1.00 92.44 91 CYS A C 1
ATOM 713 O O . CYS A 1 91 ? -1.737 8.110 -6.391 1.00 92.44 91 CYS A O 1
ATOM 715 N N . ILE A 1 92 ? -0.932 6.008 -6.436 1.00 91.69 92 ILE A N 1
ATOM 716 C CA . ILE A 1 92 ? -1.303 5.744 -7.840 1.00 91.69 92 ILE A CA 1
ATOM 717 C C . ILE A 1 92 ? -2.818 5.868 -8.030 1.00 91.69 92 ILE A C 1
ATOM 719 O O . ILE A 1 92 ? -3.267 6.543 -8.960 1.00 91.69 92 ILE A O 1
ATOM 723 N N . ARG A 1 93 ? -3.620 5.242 -7.156 1.00 91.56 93 ARG A N 1
ATOM 724 C CA . ARG A 1 93 ? -5.095 5.269 -7.243 1.00 91.56 93 ARG A CA 1
ATOM 725 C C . ARG A 1 93 ? -5.652 6.688 -7.079 1.00 91.56 93 ARG A C 1
ATOM 727 O O . ARG A 1 93 ? -6.641 7.029 -7.720 1.00 91.56 93 ARG A O 1
ATOM 734 N N . GLN A 1 94 ? -4.981 7.524 -6.290 1.00 91.06 94 GLN A N 1
ATOM 735 C CA . GLN A 1 94 ? -5.326 8.933 -6.065 1.00 91.06 94 GLN A CA 1
ATOM 736 C C . GLN A 1 94 ? -4.679 9.899 -7.074 1.00 91.06 94 GLN A C 1
ATOM 738 O O . GLN A 1 94 ? -4.840 11.109 -6.937 1.00 91.06 94 GLN A O 1
ATOM 743 N N . LYS A 1 95 ? -3.961 9.392 -8.091 1.00 90.62 95 LYS A N 1
ATOM 744 C CA . LYS A 1 95 ? -3.218 10.178 -9.101 1.00 90.62 95 LYS A CA 1
ATOM 745 C C . LYS A 1 95 ? -2.140 11.108 -8.523 1.00 90.62 95 LYS A C 1
ATOM 747 O O . LYS A 1 95 ? -1.676 12.016 -9.209 1.00 90.62 95 LYS A O 1
ATOM 752 N N . SER A 1 96 ? -1.696 10.865 -7.291 1.00 90.19 96 SER A N 1
ATOM 753 C CA . SER A 1 96 ? -0.554 11.564 -6.696 1.00 90.19 96 SER A CA 1
ATOM 754 C C . SER A 1 96 ? 0.742 10.888 -7.149 1.00 90.19 96 SER A C 1
ATOM 756 O O . SER A 1 96 ? 1.384 10.143 -6.408 1.00 90.19 96 SER A O 1
ATOM 758 N N . PHE A 1 97 ? 1.083 11.073 -8.428 1.00 90.62 97 PHE A N 1
ATOM 759 C CA . PHE A 1 97 ? 2.177 10.335 -9.068 1.00 90.62 97 PHE A CA 1
ATOM 760 C C . PHE A 1 97 ? 3.558 10.710 -8.530 1.00 90.62 97 PHE A C 1
ATOM 762 O O . PHE A 1 97 ? 4.409 9.834 -8.424 1.00 90.62 97 PHE A O 1
ATOM 769 N N . GLN A 1 98 ? 3.762 11.972 -8.143 1.00 89.88 98 GLN A N 1
ATOM 770 C CA . GLN A 1 98 ? 5.018 12.433 -7.549 1.00 89.88 98 GLN A CA 1
ATOM 771 C C . GLN A 1 98 ? 5.345 11.638 -6.276 1.00 89.88 98 GLN A C 1
ATOM 773 O O . GLN A 1 98 ? 6.373 10.968 -6.198 1.00 89.88 98 GLN A O 1
ATOM 778 N N . LYS A 1 99 ? 4.404 11.603 -5.327 1.00 88.19 99 LYS A N 1
ATOM 779 C CA . LYS A 1 99 ? 4.566 10.865 -4.070 1.00 88.19 99 LYS A CA 1
ATOM 780 C C . LYS A 1 99 ? 4.608 9.350 -4.284 1.00 88.19 99 LYS A C 1
ATOM 782 O O . LYS A 1 99 ? 5.355 8.644 -3.612 1.00 88.19 99 LYS A O 1
ATOM 787 N N . ALA A 1 100 ? 3.856 8.835 -5.263 1.00 90.50 100 ALA A N 1
ATOM 788 C CA . ALA A 1 100 ? 3.939 7.427 -5.645 1.00 90.50 100 ALA A CA 1
ATOM 789 C C . ALA A 1 100 ? 5.346 7.037 -6.125 1.00 90.50 100 ALA A C 1
ATOM 791 O O . ALA A 1 100 ? 5.827 5.962 -5.771 1.00 90.50 100 ALA A O 1
ATOM 792 N N . LEU A 1 101 ? 6.008 7.892 -6.913 1.00 88.44 101 LEU A N 1
ATOM 793 C CA . LEU A 1 101 ? 7.368 7.640 -7.391 1.00 88.44 101 LEU A CA 1
ATOM 794 C C . LEU A 1 101 ? 8.371 7.598 -6.248 1.00 88.44 101 LEU A C 1
ATOM 796 O O . LEU A 1 101 ? 9.192 6.688 -6.227 1.00 88.44 101 LEU A O 1
ATOM 800 N N . GLU A 1 102 ? 8.285 8.529 -5.301 1.00 88.06 102 GLU A N 1
ATOM 801 C CA . GLU A 1 102 ? 9.151 8.560 -4.116 1.00 88.06 102 GLU A CA 1
ATOM 802 C C . GLU A 1 102 ? 9.005 7.276 -3.288 1.00 88.06 102 GLU A C 1
ATOM 804 O O . GLU A 1 102 ? 9.993 6.602 -2.986 1.00 88.06 102 GLU A O 1
ATOM 809 N N . LEU A 1 103 ? 7.765 6.867 -3.004 1.00 88.06 103 LEU A N 1
ATOM 810 C CA . LEU A 1 103 ? 7.490 5.650 -2.240 1.00 88.06 103 LEU A CA 1
ATOM 811 C C . LEU A 1 103 ? 7.957 4.388 -2.979 1.00 88.06 103 LEU A C 1
ATOM 813 O O . LEU A 1 103 ? 8.643 3.551 -2.395 1.00 88.06 103 LEU A O 1
ATOM 817 N N . LEU A 1 104 ? 7.650 4.249 -4.272 1.00 87.06 104 LEU A N 1
ATOM 818 C CA . LEU A 1 104 ? 8.082 3.091 -5.064 1.00 87.06 104 LEU A CA 1
ATOM 819 C C . LEU A 1 104 ? 9.604 3.048 -5.242 1.00 87.06 104 LEU A C 1
ATOM 821 O O . LEU A 1 104 ? 10.201 1.974 -5.189 1.00 87.06 104 LEU A O 1
ATOM 825 N N . HIS A 1 105 ? 10.247 4.204 -5.397 1.00 85.38 105 HIS A N 1
ATOM 826 C CA . HIS A 1 105 ? 11.700 4.309 -5.450 1.00 85.38 105 HIS A CA 1
ATOM 827 C C . HIS A 1 105 ? 12.346 3.790 -4.160 1.00 85.38 105 HIS A C 1
ATOM 829 O O . HIS A 1 105 ? 13.330 3.048 -4.226 1.00 85.38 105 HIS A O 1
ATOM 835 N N . ASN A 1 106 ? 11.774 4.098 -2.993 1.00 84.12 106 ASN A N 1
ATOM 836 C CA . ASN A 1 106 ? 12.268 3.593 -1.709 1.00 84.12 106 ASN A CA 1
ATOM 837 C C . ASN A 1 106 ? 12.204 2.059 -1.631 1.00 84.12 106 ASN A C 1
ATOM 839 O O . ASN A 1 106 ? 13.156 1.428 -1.173 1.00 84.12 106 ASN A O 1
ATOM 843 N N . VAL A 1 107 ? 11.146 1.439 -2.168 1.00 82.69 107 VAL A N 1
ATOM 844 C CA . VAL A 1 107 ? 11.022 -0.032 -2.256 1.00 82.69 107 VAL A CA 1
ATOM 845 C C . VAL A 1 107 ? 12.106 -0.629 -3.157 1.00 82.69 107 VAL A C 1
ATOM 847 O O . VAL A 1 107 ? 12.760 -1.606 -2.786 1.00 82.69 107 VAL A O 1
ATOM 850 N N . VAL A 1 108 ? 12.324 -0.041 -4.337 1.00 79.94 108 VAL A N 1
ATOM 851 C CA . VAL A 1 108 ? 13.300 -0.553 -5.314 1.00 79.94 108 VAL A CA 1
ATOM 852 C C . VAL A 1 108 ? 14.731 -0.353 -4.814 1.00 79.94 108 VAL A C 1
ATOM 854 O O . VAL A 1 108 ? 15.584 -1.214 -5.031 1.00 79.94 108 VAL A O 1
ATOM 857 N N . THR A 1 109 ? 15.015 0.735 -4.096 1.00 77.50 109 THR A N 1
ATOM 858 C CA . THR A 1 109 ? 16.355 1.050 -3.573 1.00 77.50 109 THR A CA 1
ATOM 859 C C . THR A 1 109 ? 16.691 0.368 -2.247 1.00 77.50 109 THR A C 1
ATOM 861 O O . THR A 1 109 ? 17.873 0.105 -2.016 1.00 77.50 109 THR A O 1
ATOM 864 N N . ALA A 1 110 ? 15.707 -0.085 -1.466 1.00 72.00 110 ALA A N 1
ATOM 865 C CA . ALA A 1 110 ? 15.915 -0.783 -0.191 1.00 72.00 110 ALA A CA 1
ATOM 866 C C . ALA A 1 110 ? 16.838 -2.019 -0.312 1.00 72.00 110 ALA A C 1
ATOM 868 O O . ALA A 1 110 ? 16.559 -2.907 -1.123 1.00 72.00 110 ALA A O 1
ATOM 869 N N . PRO A 1 111 ? 17.948 -2.118 0.442 1.00 58.78 111 PRO A N 1
ATOM 870 C CA . PRO A 1 111 ? 18.874 -3.247 0.347 1.00 58.78 111 PRO A CA 1
ATOM 871 C C . PRO A 1 111 ? 18.171 -4.540 0.782 1.00 58.78 111 PRO A C 1
ATOM 873 O O . PRO A 1 111 ? 17.900 -4.746 1.960 1.00 58.78 111 PRO A O 1
ATOM 876 N N . MET A 1 112 ? 17.858 -5.407 -0.180 1.00 61.09 112 MET A N 1
ATOM 877 C CA . MET A 1 112 ? 17.191 -6.687 0.057 1.00 61.09 112 MET A CA 1
ATOM 878 C C . MET A 1 112 ? 18.193 -7.804 -0.235 1.00 61.09 112 MET A C 1
ATOM 880 O O . MET A 1 112 ? 18.798 -7.828 -1.305 1.00 61.09 112 MET A O 1
ATOM 884 N N . SER A 1 113 ? 18.388 -8.709 0.726 1.00 55.97 113 SER A N 1
ATOM 885 C CA . SER A 1 113 ? 19.301 -9.858 0.612 1.00 55.97 113 SER A CA 1
ATOM 886 C C . SER A 1 113 ? 18.737 -10.996 -0.245 1.00 55.97 113 SER A C 1
ATOM 888 O O . SER A 1 113 ? 19.472 -11.893 -0.646 1.00 55.97 113 SER A O 1
ATOM 890 N N . THR A 1 114 ? 17.434 -10.962 -0.531 1.00 59.22 114 THR A N 1
ATOM 891 C CA . THR A 1 114 ? 16.710 -11.947 -1.338 1.00 59.22 114 THR A CA 1
ATOM 892 C C . THR A 1 114 ? 15.791 -11.241 -2.331 1.00 59.22 114 THR A C 1
ATOM 894 O O . THR A 1 114 ? 15.339 -10.117 -2.102 1.00 59.22 114 THR A O 1
ATOM 897 N N . ILE A 1 115 ? 15.531 -11.895 -3.463 1.00 61.97 115 ILE A N 1
ATOM 898 C CA . ILE A 1 115 ? 14.590 -11.403 -4.470 1.00 61.97 115 ILE A CA 1
ATOM 899 C C . ILE A 1 115 ? 13.173 -11.602 -3.930 1.00 61.97 115 ILE A C 1
ATOM 901 O O . ILE A 1 115 ? 12.765 -12.730 -3.670 1.00 61.97 115 ILE A O 1
ATOM 905 N N . ASN A 1 116 ? 12.435 -10.504 -3.778 1.00 74.31 116 ASN A N 1
ATOM 906 C CA . ASN A 1 116 ? 11.047 -10.506 -3.326 1.00 74.31 116 ASN A CA 1
ATOM 907 C C . ASN A 1 116 ? 10.111 -10.195 -4.508 1.00 74.31 116 ASN A C 1
ATOM 909 O O . ASN A 1 116 ? 10.376 -9.258 -5.267 1.00 74.31 116 ASN A O 1
ATOM 913 N N . ALA A 1 117 ? 9.010 -10.939 -4.653 1.00 79.19 117 ALA A N 1
ATOM 914 C CA . ALA A 1 117 ? 8.004 -10.711 -5.695 1.00 79.19 117 ALA A CA 1
ATOM 915 C C . ALA A 1 117 ? 7.422 -9.288 -5.629 1.00 79.19 117 ALA A C 1
ATOM 917 O O . ALA A 1 117 ? 7.252 -8.637 -6.662 1.00 79.19 117 ALA A O 1
ATOM 918 N N . ILE A 1 118 ? 7.243 -8.759 -4.413 1.00 81.44 118 ILE A N 1
ATOM 919 C CA . ILE A 1 118 ? 6.774 -7.387 -4.177 1.00 81.44 118 ILE A CA 1
ATOM 920 C C . ILE A 1 118 ? 7.739 -6.360 -4.795 1.00 81.44 118 ILE A C 1
ATOM 922 O O . ILE A 1 118 ? 7.305 -5.340 -5.323 1.00 81.44 118 ILE A O 1
ATOM 926 N N . ALA A 1 119 ? 9.051 -6.628 -4.795 1.00 81.19 119 ALA A N 1
ATOM 927 C CA . ALA A 1 119 ? 10.050 -5.685 -5.305 1.00 81.19 119 ALA A CA 1
ATOM 928 C C . ALA A 1 119 ? 9.977 -5.606 -6.829 1.00 81.19 119 ALA A C 1
ATOM 930 O O . ALA A 1 119 ? 10.026 -4.519 -7.400 1.00 81.19 119 ALA A O 1
ATOM 931 N N . VAL A 1 120 ? 9.810 -6.764 -7.472 1.00 82.56 120 VAL A N 1
ATOM 932 C CA . VAL A 1 120 ? 9.629 -6.874 -8.922 1.00 82.56 120 VAL A CA 1
ATOM 933 C C . VAL A 1 120 ? 8.337 -6.177 -9.348 1.00 82.56 120 VAL A C 1
ATOM 935 O O . VAL A 1 120 ? 8.316 -5.436 -10.331 1.00 82.56 120 VAL A O 1
ATOM 938 N N . GLU A 1 121 ? 7.258 -6.367 -8.594 1.00 84.81 121 GLU A N 1
ATOM 939 C CA . GLU A 1 121 ? 5.977 -5.729 -8.872 1.00 84.81 121 GLU A CA 1
ATOM 940 C C . GLU A 1 121 ? 6.028 -4.205 -8.677 1.00 84.81 121 GLU A C 1
ATOM 942 O O . GLU A 1 121 ? 5.583 -3.445 -9.544 1.00 84.81 121 GLU A O 1
ATOM 947 N N . ALA A 1 122 ? 6.631 -3.748 -7.577 1.00 87.75 122 ALA A N 1
ATOM 948 C CA . ALA A 1 122 ? 6.871 -2.334 -7.307 1.00 87.75 122 ALA A CA 1
ATOM 949 C C . ALA A 1 122 ? 7.709 -1.690 -8.414 1.00 87.75 122 ALA A C 1
ATOM 951 O O . ALA A 1 122 ? 7.410 -0.579 -8.851 1.00 87.75 122 ALA A O 1
ATOM 952 N N . TYR A 1 123 ? 8.716 -2.407 -8.910 1.00 85.12 123 TYR A N 1
ATOM 953 C CA . TYR A 1 123 ? 9.569 -1.940 -9.988 1.00 85.12 123 TYR A CA 1
ATOM 954 C C . TYR A 1 123 ? 8.805 -1.766 -11.310 1.00 85.12 123 TYR A C 1
ATOM 956 O O . TYR A 1 123 ? 8.872 -0.701 -11.931 1.00 85.12 123 TYR A O 1
ATOM 964 N N . LYS A 1 124 ? 7.988 -2.754 -11.700 1.00 85.44 124 LYS A N 1
ATOM 965 C CA . LYS A 1 124 ? 7.100 -2.640 -12.871 1.00 85.44 124 LYS A CA 1
ATOM 966 C C . LYS A 1 124 ? 6.168 -1.428 -12.739 1.00 85.44 124 LYS A C 1
ATOM 968 O O . LYS A 1 124 ? 6.029 -0.647 -13.682 1.00 85.44 124 LYS A O 1
ATOM 973 N N . LYS A 1 125 ? 5.571 -1.225 -11.558 1.00 88.50 125 LYS A N 1
ATOM 974 C CA . LYS A 1 125 ? 4.722 -0.056 -11.271 1.00 88.50 125 LYS A CA 1
ATOM 975 C C . LYS A 1 125 ? 5.512 1.259 -11.330 1.00 88.50 125 LYS A C 1
ATOM 977 O O . LYS A 1 125 ? 5.004 2.227 -11.886 1.00 88.50 125 LYS A O 1
ATOM 982 N N . TYR A 1 126 ? 6.750 1.298 -10.839 1.00 87.44 126 TYR A N 1
ATOM 983 C CA . TYR A 1 126 ? 7.615 2.483 -10.878 1.00 87.44 126 TYR A CA 1
ATOM 984 C C . TYR A 1 126 ? 7.887 2.953 -12.312 1.00 87.44 126 TYR A C 1
ATOM 986 O O . TYR A 1 126 ? 7.696 4.131 -12.614 1.00 87.44 126 TYR A O 1
ATOM 994 N N . ILE A 1 127 ? 8.250 2.032 -13.213 1.00 86.56 127 ILE A N 1
ATOM 995 C CA . ILE A 1 127 ? 8.436 2.325 -14.645 1.00 86.56 127 ILE A CA 1
ATOM 996 C C . ILE A 1 127 ? 7.167 2.961 -15.220 1.00 86.56 127 ILE A C 1
ATOM 998 O O . ILE A 1 127 ? 7.230 4.021 -15.844 1.00 86.56 127 ILE A O 1
ATOM 1002 N N . LEU A 1 128 ? 6.010 2.330 -14.996 1.00 87.94 128 LEU A N 1
ATOM 1003 C CA . LEU A 1 128 ? 4.732 2.805 -15.529 1.00 87.94 128 LEU A CA 1
ATOM 1004 C C . LEU A 1 128 ? 4.388 4.205 -15.016 1.00 87.94 128 LEU A C 1
ATOM 1006 O O . LEU A 1 128 ? 4.042 5.082 -15.806 1.00 87.94 128 LEU A O 1
ATOM 1010 N N . VAL A 1 129 ? 4.525 4.442 -13.711 1.00 88.75 129 VAL A N 1
ATOM 1011 C CA . VAL A 1 129 ? 4.254 5.758 -13.118 1.00 88.75 129 VAL A CA 1
ATOM 1012 C C .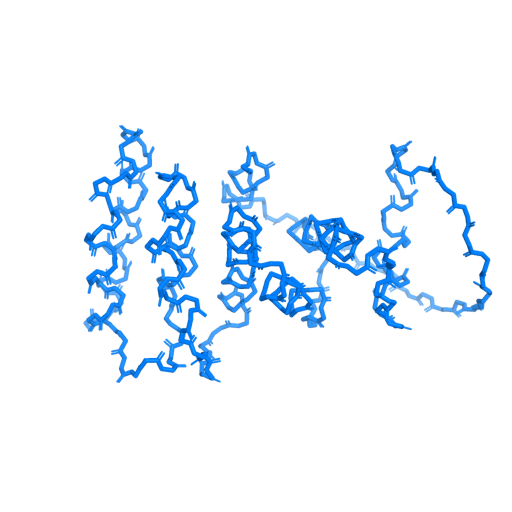 VAL A 1 129 ? 5.250 6.805 -13.620 1.00 88.75 129 VAL A C 1
ATOM 1014 O O . VAL A 1 129 ? 4.847 7.932 -13.905 1.00 88.75 129 VAL A O 1
ATOM 1017 N N . SER A 1 130 ? 6.524 6.446 -13.802 1.00 85.25 130 SER A N 1
ATOM 1018 C CA . SER A 1 130 ? 7.547 7.346 -14.352 1.00 85.25 130 SER A CA 1
ATOM 1019 C C . SER A 1 130 ? 7.181 7.789 -15.765 1.00 85.25 130 SER A C 1
ATOM 1021 O O . SER A 1 130 ? 7.256 8.978 -16.079 1.00 85.25 130 SER A O 1
ATOM 1023 N N . LEU A 1 131 ? 6.733 6.849 -16.602 1.00 85.44 131 LEU A N 1
ATOM 1024 C CA . LEU A 1 131 ? 6.272 7.137 -17.958 1.00 85.44 131 LEU A CA 1
ATOM 1025 C C . LEU A 1 131 ? 5.025 8.025 -17.961 1.00 85.44 131 LEU A C 1
ATOM 1027 O O . LEU A 1 131 ? 4.954 8.950 -18.763 1.00 85.44 131 LEU A O 1
ATOM 1031 N N . ILE A 1 132 ? 4.067 7.784 -17.062 1.00 88.25 132 ILE A N 1
ATOM 1032 C CA . ILE A 1 132 ? 2.840 8.589 -16.969 1.00 88.25 132 ILE A CA 1
ATOM 1033 C C . ILE A 1 132 ? 3.145 10.015 -16.501 1.00 88.25 132 ILE A C 1
ATOM 1035 O O . ILE A 1 132 ? 2.601 10.967 -17.055 1.00 88.25 132 ILE A O 1
ATOM 1039 N N . HIS A 1 133 ? 3.993 10.176 -15.483 1.00 87.62 133 HIS A N 1
ATOM 1040 C CA . HIS A 1 133 ? 4.227 11.482 -14.873 1.00 87.62 133 HIS A CA 1
ATOM 1041 C C . HIS A 1 133 ? 5.217 12.347 -15.662 1.00 87.62 133 HIS A C 1
ATOM 1043 O O . HIS A 1 133 ? 4.959 13.528 -15.875 1.00 87.62 133 HIS A O 1
ATOM 1049 N N . HIS A 1 134 ? 6.328 11.761 -16.116 1.00 80.25 134 HIS A N 1
ATOM 1050 C CA . HIS A 1 134 ? 7.427 12.491 -16.758 1.00 80.25 134 HIS A CA 1
ATOM 1051 C C . HIS A 1 134 ? 7.495 12.280 -18.279 1.00 80.25 134 HIS A C 1
ATOM 1053 O O . HIS A 1 134 ? 8.276 12.948 -18.958 1.00 80.25 134 HIS A O 1
ATOM 1059 N N . GLY A 1 135 ? 6.746 11.320 -18.835 1.00 79.38 135 GLY A N 1
ATOM 1060 C CA . GLY A 1 135 ? 6.845 10.943 -20.252 1.00 79.38 135 GLY A CA 1
ATOM 1061 C C . GLY A 1 135 ? 8.157 10.239 -20.620 1.00 79.38 135 GLY A C 1
ATOM 1062 O O . GLY A 1 135 ? 8.435 10.028 -21.800 1.00 79.38 135 GLY A O 1
ATOM 1063 N N . ARG A 1 136 ? 9.000 9.914 -19.631 1.00 75.81 136 ARG A N 1
ATOM 1064 C CA . ARG A 1 136 ? 10.329 9.311 -19.800 1.00 75.81 136 ARG A CA 1
ATOM 1065 C C . ARG A 1 136 ? 10.630 8.363 -18.642 1.00 75.81 136 ARG A C 1
ATOM 1067 O O . ARG A 1 136 ? 10.056 8.480 -17.559 1.00 75.81 136 ARG A O 1
ATOM 1074 N N . LEU A 1 137 ? 11.544 7.426 -18.876 1.00 72.75 137 LEU A N 1
ATOM 1075 C CA . LEU A 1 137 ? 12.047 6.549 -17.825 1.00 72.75 137 LEU A CA 1
ATOM 1076 C C . LEU A 1 137 ? 13.022 7.316 -16.934 1.00 72.75 137 LEU A C 1
ATOM 1078 O O . LEU A 1 137 ? 14.027 7.839 -17.413 1.00 72.75 137 LEU A O 1
ATOM 1082 N N . MET A 1 138 ? 12.726 7.364 -15.639 1.00 67.19 138 MET A N 1
ATOM 1083 C CA . MET A 1 138 ? 13.681 7.779 -14.622 1.00 67.19 138 MET A CA 1
ATOM 1084 C C . MET A 1 138 ? 14.700 6.650 -14.450 1.00 67.19 138 MET A C 1
ATOM 1086 O O . MET A 1 138 ? 14.383 5.570 -13.951 1.00 67.19 138 MET A O 1
ATOM 1090 N N . THR A 1 139 ? 15.919 6.869 -14.938 1.00 56.78 139 THR A N 1
ATOM 1091 C CA . THR A 1 139 ? 16.989 5.870 -14.889 1.00 56.78 139 THR A CA 1
ATOM 1092 C C . THR A 1 139 ? 17.481 5.696 -13.453 1.00 56.78 139 THR A C 1
ATOM 1094 O O . THR A 1 139 ? 18.137 6.581 -12.907 1.00 56.78 139 THR A O 1
ATOM 1097 N N . LEU A 1 140 ? 17.207 4.541 -12.843 1.00 60.00 140 LEU A N 1
ATOM 1098 C CA . LEU A 1 140 ? 17.719 4.183 -11.520 1.00 60.00 140 LEU A CA 1
ATOM 1099 C C . LEU A 1 140 ? 19.086 3.494 -11.661 1.00 60.00 140 LEU A C 1
ATOM 1101 O O . LEU A 1 140 ? 19.196 2.277 -11.782 1.00 60.00 140 LEU A O 1
ATOM 1105 N N . SER A 1 141 ? 20.151 4.285 -11.689 1.00 52.34 141 SER A N 1
ATOM 1106 C CA . SER A 1 141 ? 21.396 4.012 -12.426 1.00 52.34 141 SER A CA 1
ATOM 1107 C C . SER A 1 141 ? 22.267 2.817 -12.000 1.00 52.34 141 SER A C 1
ATOM 1109 O O . SER A 1 141 ? 23.314 2.625 -12.611 1.00 52.34 141 SER A O 1
ATOM 1111 N N . LYS A 1 142 ? 21.925 2.031 -10.967 1.00 48.97 142 LYS A N 1
ATOM 1112 C CA . LYS A 1 142 ? 22.803 0.928 -10.495 1.00 48.97 142 LYS A CA 1
ATOM 1113 C C . LYS A 1 142 ? 22.105 -0.337 -9.999 1.00 48.97 142 LYS A C 1
ATOM 1115 O O . LYS A 1 142 ? 22.699 -1.403 -10.062 1.00 48.97 142 LYS A O 1
ATOM 1120 N N . LYS A 1 143 ? 20.873 -0.244 -9.494 1.00 49.62 143 LYS A N 1
ATOM 1121 C CA . LYS A 1 143 ? 20.143 -1.402 -8.945 1.00 49.62 143 LYS A CA 1
ATOM 1122 C C . LYS A 1 143 ? 19.189 -2.052 -9.950 1.00 49.62 143 LYS A C 1
ATOM 1124 O O . LYS A 1 143 ? 18.730 -3.168 -9.734 1.00 49.62 143 LYS A O 1
ATOM 1129 N N . LEU A 1 144 ? 18.949 -1.353 -11.061 1.00 51.22 144 LEU A N 1
ATOM 1130 C CA . LEU A 1 144 ? 18.169 -1.834 -12.193 1.00 51.22 144 LEU A CA 1
ATOM 1131 C C . LEU A 1 144 ? 18.764 -3.071 -12.826 1.00 51.22 144 LEU A C 1
ATOM 1133 O O . LEU A 1 144 ? 18.036 -4.006 -13.085 1.00 51.22 144 LEU A O 1
ATOM 1137 N N . THR A 1 145 ? 20.080 -3.101 -13.023 1.00 50.41 145 THR A N 1
ATOM 1138 C CA . THR A 1 145 ? 20.743 -4.166 -13.782 1.00 50.41 145 THR A CA 1
ATOM 1139 C C . THR A 1 145 ? 20.480 -5.549 -13.190 1.00 50.41 145 THR A C 1
ATOM 1141 O O . THR A 1 145 ? 20.252 -6.491 -13.934 1.00 50.41 145 THR A O 1
ATOM 1144 N N . VAL A 1 146 ? 20.401 -5.651 -11.861 1.00 54.53 146 VAL A N 1
ATOM 1145 C CA . VAL A 1 146 ? 20.105 -6.909 -11.157 1.00 54.53 146 VAL A CA 1
ATOM 1146 C C . VAL A 1 146 ? 18.618 -7.286 -11.242 1.00 54.53 146 VAL A C 1
ATOM 1148 O O . VAL A 1 146 ? 18.286 -8.465 -11.315 1.00 54.53 146 VAL A O 1
ATOM 1151 N N . MET A 1 147 ? 17.702 -6.311 -11.235 1.00 55.50 147 MET A N 1
ATOM 1152 C CA . MET A 1 147 ? 16.258 -6.580 -11.354 1.00 55.50 147 MET A CA 1
ATOM 1153 C C . MET A 1 147 ? 15.822 -6.804 -12.812 1.00 55.50 147 MET A C 1
ATOM 1155 O O . MET A 1 147 ? 14.980 -7.661 -13.065 1.00 55.50 147 MET A O 1
ATOM 1159 N N . ASP A 1 148 ? 16.432 -6.099 -13.765 1.00 51.88 148 ASP A N 1
ATOM 1160 C CA . ASP A 1 148 ? 16.251 -6.263 -15.211 1.00 51.88 148 ASP A CA 1
ATOM 1161 C C . ASP A 1 148 ? 16.738 -7.641 -15.674 1.00 51.88 148 ASP A C 1
ATOM 1163 O O . ASP A 1 148 ? 16.035 -8.312 -16.431 1.00 51.88 148 ASP A O 1
ATOM 1167 N N . GLU A 1 149 ? 17.890 -8.112 -15.174 1.00 49.06 149 GLU A N 1
ATOM 1168 C CA . GLU A 1 149 ? 18.377 -9.476 -15.435 1.00 49.06 149 GLU A CA 1
ATOM 1169 C C . GLU A 1 149 ? 17.382 -10.543 -14.960 1.0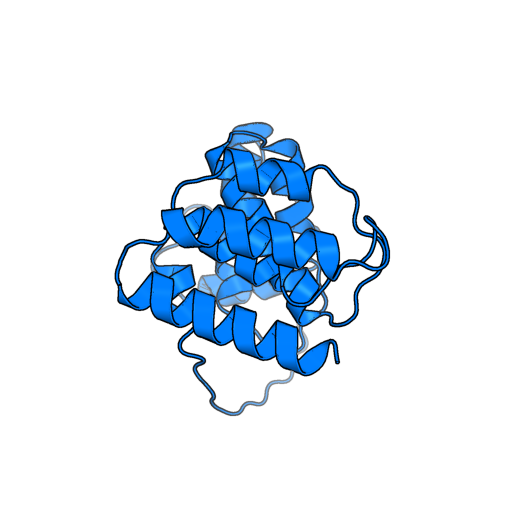0 49.06 149 GLU A C 1
ATOM 1171 O O . GLU A 1 149 ? 17.189 -11.552 -15.636 1.00 49.06 149 GLU A O 1
ATOM 1176 N N . LEU A 1 150 ? 16.691 -10.306 -13.842 1.00 50.59 150 LEU A N 1
ATOM 1177 C CA . LEU A 1 150 ? 15.693 -11.238 -13.321 1.00 50.59 150 LEU A CA 1
ATOM 1178 C C . LEU A 1 150 ? 14.357 -11.207 -14.069 1.00 50.59 150 LEU A C 1
ATOM 1180 O O . LEU A 1 150 ? 13.700 -12.241 -14.189 1.00 50.59 150 LEU A O 1
ATOM 1184 N N . ILE A 1 151 ? 13.951 -10.046 -14.581 1.00 50.78 151 ILE A N 1
ATOM 1185 C CA . ILE A 1 151 ? 12.725 -9.898 -15.381 1.00 50.78 151 ILE A CA 1
ATOM 1186 C C . ILE A 1 151 ? 12.929 -10.448 -16.798 1.00 50.78 151 ILE A C 1
ATOM 1188 O O . ILE A 1 151 ? 11.976 -10.929 -17.410 1.00 50.78 151 ILE A O 1
ATOM 1192 N N . SER A 1 152 ? 14.170 -10.471 -17.295 1.00 42.09 152 SER A N 1
ATOM 1193 C CA . SER A 1 152 ? 14.524 -11.107 -18.570 1.00 42.09 152 SER A CA 1
ATOM 1194 C C . SER A 1 152 ? 14.250 -12.620 -18.611 1.00 42.09 152 SER A C 1
ATOM 1196 O O . SER A 1 152 ? 14.189 -13.182 -19.705 1.00 42.09 152 SER A O 1
ATOM 1198 N N . CYS A 1 153 ? 14.088 -13.288 -17.463 1.00 34.53 153 CYS A N 1
ATOM 1199 C CA . CYS A 1 153 ? 13.769 -14.719 -17.389 1.00 34.53 153 CYS A CA 1
ATOM 1200 C C . CYS A 1 153 ? 12.268 -15.032 -17.553 1.00 34.53 153 CYS A C 1
ATOM 1202 O O . CYS A 1 153 ? 11.902 -16.206 -17.601 1.00 34.53 153 CYS A O 1
ATOM 1204 N N . ASP A 1 154 ? 11.406 -14.015 -17.663 1.00 33.84 154 ASP A N 1
ATOM 1205 C CA . ASP A 1 154 ? 9.961 -14.161 -17.864 1.00 33.84 154 ASP A CA 1
ATOM 1206 C C . ASP A 1 154 ? 9.608 -13.847 -19.343 1.00 33.84 154 ASP A C 1
ATOM 1208 O O . ASP A 1 154 ? 9.809 -12.709 -19.783 1.00 33.84 154 ASP A O 1
ATOM 1212 N N . PRO A 1 155 ? 9.089 -14.797 -20.157 1.00 34.28 155 PRO A N 1
ATOM 1213 C CA . PRO A 1 155 ? 8.952 -14.645 -21.619 1.00 34.28 155 PRO A CA 1
ATOM 1214 C C . PRO A 1 155 ? 7.993 -13.546 -22.121 1.00 34.28 155 PRO A C 1
ATOM 1216 O O . PRO A 1 155 ? 7.772 -13.437 -23.326 1.00 34.28 155 PRO A O 1
ATOM 1219 N N . LEU A 1 156 ? 7.391 -12.745 -21.237 1.00 39.59 156 LEU A N 1
ATOM 1220 C CA . LEU A 1 156 ? 6.282 -11.837 -21.557 1.00 39.59 156 LEU A CA 1
ATOM 1221 C C . LEU A 1 156 ? 6.675 -10.350 -21.678 1.00 39.59 156 LEU A C 1
ATOM 1223 O O . LEU A 1 156 ? 5.825 -9.535 -22.027 1.00 39.59 156 LEU A O 1
ATOM 1227 N N . TYR A 1 157 ? 7.941 -9.981 -21.436 1.00 37.41 157 TYR A N 1
ATOM 1228 C CA . TYR A 1 157 ? 8.394 -8.574 -21.419 1.00 37.41 157 TYR A CA 1
ATOM 1229 C C . TYR A 1 157 ? 9.562 -8.254 -22.372 1.00 37.41 157 TYR A C 1
ATOM 1231 O O . TYR A 1 157 ? 10.366 -7.362 -22.107 1.00 37.41 157 TYR A O 1
ATOM 1239 N N . LEU A 1 158 ? 9.654 -8.927 -23.523 1.00 34.62 158 LEU A N 1
ATOM 1240 C CA . LEU A 1 158 ? 10.600 -8.545 -24.579 1.00 34.62 158 LEU A CA 1
ATOM 1241 C C . LEU A 1 158 ? 9.939 -7.596 -25.581 1.00 34.62 158 LEU A C 1
ATOM 1243 O O . LEU A 1 158 ? 9.157 -8.004 -26.436 1.00 34.62 158 LEU A O 1
ATOM 1247 N N . GLY A 1 159 ? 10.273 -6.309 -25.481 1.00 28.95 159 GLY A N 1
ATOM 1248 C CA . GLY A 1 159 ? 9.718 -5.314 -26.390 1.00 28.95 159 GLY A CA 1
ATOM 1249 C C . GLY A 1 159 ? 10.351 -3.931 -26.347 1.00 28.95 159 GLY A C 1
ATOM 1250 O O . GLY A 1 159 ? 9.597 -2.964 -26.393 1.00 28.95 159 GLY A O 1
ATOM 1251 N N . LYS A 1 160 ? 11.690 -3.837 -26.259 1.00 29.16 160 LYS A N 1
ATOM 1252 C CA . LYS A 1 160 ? 12.578 -2.868 -26.958 1.00 29.16 160 LYS A CA 1
ATOM 1253 C C . LYS A 1 160 ? 13.917 -2.721 -26.220 1.00 29.16 160 LYS A C 1
ATOM 1255 O O . LYS A 1 160 ? 13.978 -2.204 -25.112 1.00 29.16 160 LYS A O 1
ATOM 1260 N N . GLN A 1 161 ? 14.989 -3.174 -26.872 1.00 27.70 161 GLN A N 1
ATOM 1261 C CA . GLN A 1 161 ? 16.377 -2.976 -26.451 1.00 27.70 161 GLN A CA 1
ATOM 1262 C C . GLN A 1 161 ? 16.723 -1.485 -26.377 1.00 27.70 161 GLN A C 1
ATOM 1264 O O . GLN A 1 161 ? 16.501 -0.755 -27.344 1.00 27.70 161 GLN A O 1
A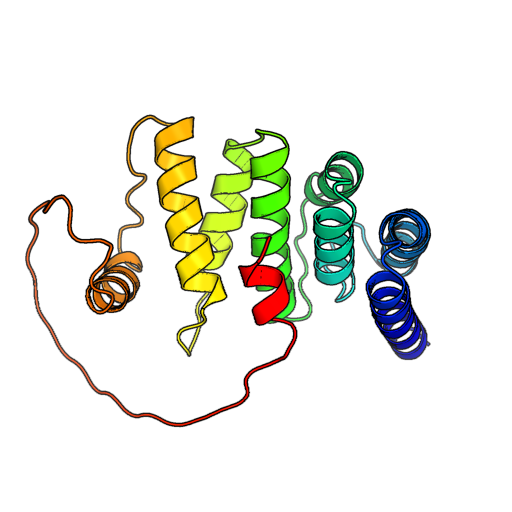TOM 1269 N N . VAL A 1 162 ? 17.380 -1.068 -25.293 1.00 25.66 162 VAL A N 1
ATOM 1270 C CA . VAL A 1 162 ? 18.293 0.078 -25.325 1.00 25.66 162 VAL A CA 1
ATOM 1271 C C . VAL A 1 162 ? 19.641 -0.377 -24.774 1.00 25.66 162 VAL A C 1
ATOM 1273 O O . VAL A 1 162 ? 19.790 -0.797 -23.634 1.00 25.66 162 VAL A O 1
ATOM 1276 N N . ASN A 1 163 ? 20.591 -0.352 -25.695 1.00 24.69 163 ASN A N 1
ATOM 1277 C CA . ASN A 1 163 ? 21.978 -0.778 -25.643 1.00 24.69 163 ASN A CA 1
ATOM 1278 C C . ASN A 1 163 ? 22.778 -0.063 -24.540 1.00 24.69 163 ASN A C 1
ATOM 1280 O O . ASN A 1 163 ? 22.796 1.163 -24.557 1.00 24.69 163 ASN A O 1
ATOM 1284 N N . CYS A 1 164 ? 23.476 -0.802 -23.665 1.00 22.95 164 CYS A N 1
ATOM 1285 C CA . CYS A 1 164 ? 24.740 -0.401 -23.017 1.00 22.95 164 CYS A CA 1
ATOM 1286 C C . CYS A 1 164 ? 25.424 -1.614 -22.344 1.00 22.95 164 CYS A C 1
ATOM 1288 O O . CYS A 1 164 ? 24.794 -2.381 -21.625 1.00 22.95 164 CYS A O 1
ATOM 1290 N N . LYS A 1 165 ? 26.727 -1.786 -22.601 1.00 22.23 165 LYS A N 1
ATOM 1291 C CA . LYS A 1 165 ? 27.606 -2.873 -22.121 1.00 22.23 165 LYS A CA 1
ATOM 1292 C C . LYS A 1 165 ? 28.088 -2.621 -20.677 1.00 22.23 165 LYS A C 1
ATOM 1294 O O . LYS A 1 165 ? 28.356 -1.469 -20.359 1.00 22.23 165 LYS A O 1
ATOM 1299 N N . PHE A 1 166 ? 28.293 -3.671 -19.864 1.00 27.08 166 PHE A N 1
ATOM 1300 C CA . PHE A 1 166 ? 29.611 -4.142 -19.362 1.00 27.08 166 PHE A CA 1
ATOM 1301 C C . PHE A 1 166 ? 29.556 -5.028 -18.087 1.00 27.08 166 PHE A C 1
ATOM 1303 O O . PHE A 1 166 ? 29.016 -4.637 -17.064 1.00 27.08 166 PHE A O 1
ATOM 1310 N N . HIS A 1 167 ? 30.254 -6.168 -18.215 1.00 19.89 167 HIS A N 1
ATOM 1311 C CA . HIS A 1 167 ? 31.083 -6.971 -17.293 1.00 19.89 167 HIS A CA 1
ATOM 1312 C C . HIS A 1 167 ? 30.574 -7.563 -15.957 1.00 19.89 167 HIS A C 1
ATOM 1314 O O . HIS A 1 167 ? 30.190 -6.881 -15.016 1.00 1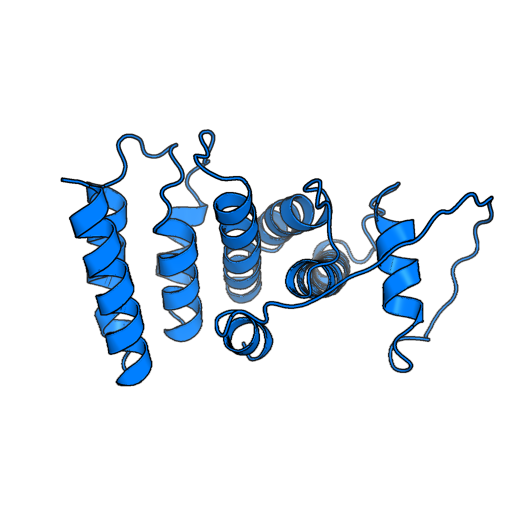9.89 167 HIS A O 1
ATOM 1320 N N . ALA A 1 168 ? 30.740 -8.889 -15.892 1.00 28.25 168 ALA A N 1
ATOM 1321 C CA . ALA A 1 168 ? 30.335 -9.837 -14.863 1.00 28.25 168 ALA A CA 1
ATOM 1322 C C . ALA A 1 168 ? 31.291 -9.954 -13.661 1.00 28.25 168 ALA A C 1
ATOM 1324 O O . ALA A 1 168 ? 32.500 -9.777 -13.808 1.00 28.25 168 ALA A O 1
ATOM 1325 N N . SER A 1 169 ? 30.756 -10.432 -12.530 1.00 23.86 169 SER A N 1
ATOM 1326 C CA . SER A 1 169 ? 31.317 -11.574 -11.787 1.00 23.86 169 SER A CA 1
ATOM 1327 C C . SER A 1 169 ? 30.309 -12.068 -10.742 1.00 23.86 169 SER A C 1
ATOM 1329 O O . SER A 1 169 ? 29.971 -11.349 -9.805 1.00 23.86 169 SER A O 1
ATOM 1331 N N . GLY A 1 170 ? 29.826 -13.300 -10.911 1.00 23.44 170 GLY A N 1
ATOM 1332 C CA . GLY A 1 170 ? 28.851 -13.927 -10.019 1.00 23.44 170 GLY A CA 1
ATOM 1333 C C . GLY A 1 170 ? 29.428 -14.475 -8.709 1.00 23.44 170 GLY A C 1
ATOM 1334 O O . GLY A 1 170 ? 30.643 -14.557 -8.528 1.00 23.44 170 GLY A O 1
ATOM 1335 N N . LYS A 1 171 ? 28.522 -14.915 -7.828 1.00 24.31 171 LYS A N 1
ATOM 1336 C CA . LYS A 1 171 ? 28.372 -16.326 -7.425 1.00 24.31 171 LYS A CA 1
ATOM 1337 C C . LYS A 1 171 ? 27.045 -16.535 -6.682 1.00 24.31 171 LYS A C 1
ATOM 1339 O O . LYS A 1 171 ? 26.687 -15.798 -5.772 1.00 24.31 171 LYS A O 1
ATOM 1344 N N . GLU A 1 172 ? 26.349 -17.558 -7.147 1.00 26.23 172 GLU A N 1
ATOM 1345 C CA . GLU A 1 172 ? 25.047 -18.093 -6.750 1.00 26.23 172 GLU A CA 1
ATOM 1346 C C . GLU A 1 172 ? 25.148 -19.005 -5.513 1.00 26.23 172 GLU A C 1
ATOM 1348 O O . GLU A 1 172 ? 26.194 -19.626 -5.322 1.00 26.23 172 GLU A O 1
ATOM 1353 N N . GLN A 1 173 ? 24.052 -19.125 -4.743 1.00 26.52 173 GLN A N 1
ATOM 1354 C CA . GLN A 1 173 ? 23.489 -20.340 -4.090 1.00 26.52 173 GLN A CA 1
ATOM 1355 C C . GLN A 1 173 ? 22.470 -19.894 -3.009 1.00 26.52 173 GLN A C 1
ATOM 1357 O O . GLN A 1 173 ? 22.847 -19.254 -2.037 1.00 26.52 173 GLN A O 1
ATOM 1362 N N . ASN A 1 174 ? 21.148 -19.962 -3.220 1.00 23.81 174 ASN A N 1
ATOM 1363 C CA . ASN A 1 174 ? 20.213 -21.108 -3.223 1.00 23.81 174 ASN A CA 1
ATOM 1364 C C . ASN A 1 174 ? 19.896 -21.695 -1.824 1.00 23.81 174 ASN A C 1
ATOM 1366 O O . ASN A 1 174 ? 20.680 -22.493 -1.321 1.00 23.81 174 ASN A O 1
ATOM 1370 N N . LYS A 1 175 ? 18.714 -21.383 -1.251 1.00 29.58 175 LYS A N 1
ATOM 1371 C CA . LYS A 1 175 ? 17.634 -22.362 -0.952 1.00 29.58 175 LYS A CA 1
ATOM 1372 C C . LYS A 1 175 ? 16.474 -21.805 -0.099 1.00 29.58 175 LYS A C 1
ATOM 1374 O O . LYS A 1 175 ? 16.664 -21.376 1.027 1.00 29.58 175 LYS A O 1
ATOM 1379 N N . ASN A 1 176 ? 15.273 -22.048 -0.634 1.00 28.19 176 ASN A N 1
ATOM 1380 C CA . ASN A 1 176 ? 14.028 -22.506 0.004 1.00 28.19 176 ASN A CA 1
ATOM 1381 C C . ASN A 1 176 ? 13.202 -21.619 0.966 1.00 28.19 176 ASN A C 1
ATOM 1383 O O . ASN A 1 176 ? 13.566 -21.387 2.109 1.00 28.19 176 ASN A O 1
ATOM 1387 N N . LYS A 1 177 ? 11.958 -21.410 0.503 1.00 37.59 177 LYS A N 1
ATOM 1388 C CA . LYS A 1 177 ? 10.666 -21.643 1.182 1.00 37.59 177 LYS A CA 1
ATOM 1389 C C . LYS A 1 177 ? 10.414 -20.927 2.513 1.00 37.59 177 LYS A C 1
ATOM 1391 O O . LYS A 1 177 ? 10.730 -21.443 3.574 1.00 37.59 177 LYS A O 1
ATOM 1396 N N . ASN A 1 178 ? 9.610 -19.871 2.428 1.00 28.08 178 ASN A N 1
ATOM 1397 C CA . ASN A 1 178 ? 8.275 -19.872 3.026 1.00 28.08 178 ASN A CA 1
ATOM 1398 C C . ASN A 1 178 ? 7.402 -18.890 2.245 1.00 28.08 178 ASN A C 1
ATOM 1400 O O . ASN A 1 178 ? 7.721 -17.712 2.159 1.00 28.08 178 ASN A O 1
ATOM 1404 N N . LYS A 1 179 ? 6.354 -19.414 1.605 1.00 35.16 179 LYS A N 1
ATOM 1405 C CA . LYS A 1 179 ? 5.369 -18.615 0.882 1.00 35.16 179 LYS A CA 1
ATOM 1406 C C . LYS A 1 179 ? 4.375 -18.107 1.921 1.00 35.16 179 LYS A C 1
ATOM 1408 O O . LYS A 1 179 ? 3.552 -18.886 2.403 1.00 35.16 179 LYS A O 1
ATOM 1413 N N . ASP A 1 180 ? 4.521 -16.849 2.321 1.00 36.56 180 ASP A N 1
ATOM 1414 C CA . ASP A 1 180 ? 3.603 -16.213 3.258 1.00 36.56 180 ASP A CA 1
ATOM 1415 C C . ASP A 1 180 ? 2.262 -15.955 2.538 1.00 36.56 180 ASP A C 1
ATOM 1417 O O . ASP A 1 180 ? 2.249 -15.339 1.471 1.00 36.56 180 ASP A O 1
ATOM 1421 N N . PRO A 1 181 ? 1.113 -16.375 3.099 1.00 40.47 181 PRO A N 1
ATOM 1422 C CA . PRO A 1 181 ? -0.209 -16.204 2.481 1.00 40.47 181 PRO A CA 1
ATOM 1423 C C . PRO A 1 181 ? -0.657 -14.734 2.318 1.00 40.47 181 PRO A C 1
ATOM 1425 O O . PRO A 1 181 ? -1.695 -14.474 1.718 1.00 40.47 181 PRO A O 1
ATOM 1428 N N . GLU A 1 182 ? 0.124 -13.762 2.808 1.00 43.44 182 GLU A N 1
ATOM 1429 C CA . GLU A 1 182 ? -0.068 -12.326 2.547 1.00 43.44 182 GLU A CA 1
ATOM 1430 C C . GLU A 1 182 ? 0.392 -11.901 1.135 1.00 43.44 182 GLU A C 1
ATOM 1432 O O . GLU A 1 182 ? -0.114 -10.906 0.614 1.00 43.44 182 GLU A O 1
ATOM 1437 N N . GLU A 1 183 ? 1.308 -12.643 0.495 1.00 40.34 183 GLU A N 1
ATOM 1438 C CA . GLU A 1 183 ? 1.859 -12.295 -0.827 1.00 40.34 183 GLU A CA 1
ATOM 1439 C C . GLU A 1 183 ? 0.845 -12.496 -1.964 1.00 40.34 183 GLU A C 1
ATOM 1441 O O . GLU A 1 183 ? 0.786 -11.679 -2.881 1.00 40.34 183 GLU A O 1
ATOM 1446 N N . ASP A 1 184 ? -0.007 -13.525 -1.887 1.00 32.97 184 ASP A N 1
ATOM 1447 C CA . ASP A 1 184 ? -0.994 -13.818 -2.938 1.00 32.97 184 ASP A CA 1
ATOM 1448 C C . ASP A 1 184 ? -2.157 -12.793 -2.952 1.00 32.97 184 ASP A C 1
ATOM 1450 O O . ASP A 1 184 ? -2.735 -12.534 -4.006 1.00 32.97 184 ASP A O 1
ATOM 1454 N N . ALA A 1 185 ? -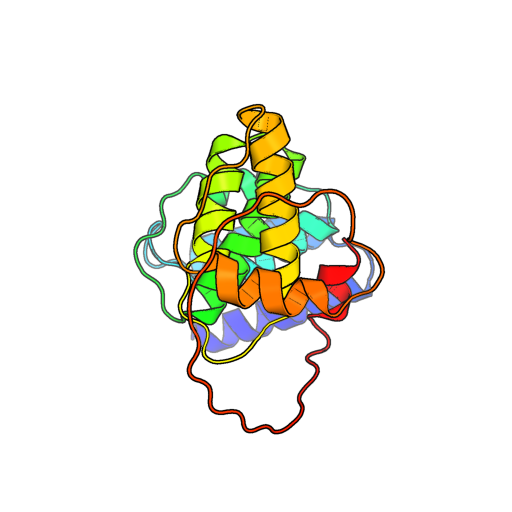2.474 -12.144 -1.821 1.00 38.97 185 ALA A N 1
ATOM 1455 C CA . ALA A 1 185 ? -3.519 -11.112 -1.750 1.00 38.97 185 ALA A CA 1
ATOM 1456 C C . ALA A 1 185 ? -3.047 -9.739 -2.267 1.00 38.97 185 ALA A C 1
ATOM 1458 O O . ALA A 1 185 ? -3.837 -8.993 -2.844 1.00 38.97 185 ALA A O 1
ATOM 1459 N N . ALA A 1 186 ? -1.763 -9.410 -2.087 1.00 38.91 186 ALA A N 1
ATOM 1460 C CA . ALA A 1 186 ? -1.165 -8.180 -2.608 1.00 38.91 186 ALA A CA 1
ATOM 1461 C C . ALA A 1 186 ? -0.941 -8.234 -4.130 1.00 38.91 186 ALA A C 1
ATOM 1463 O O . ALA A 1 186 ? -1.026 -7.199 -4.787 1.00 38.91 186 ALA A O 1
ATOM 1464 N N . LEU A 1 187 ? -0.708 -9.432 -4.682 1.00 43.16 187 LEU A N 1
ATOM 1465 C CA . LEU A 1 187 ? -0.503 -9.659 -6.117 1.00 43.16 187 LEU A CA 1
ATOM 1466 C C . LEU A 1 187 ? -1.810 -9.603 -6.941 1.00 43.16 187 LEU A C 1
ATOM 1468 O O . LEU A 1 187 ? -1.762 -9.507 -8.167 1.00 43.16 187 LEU A O 1
ATOM 1472 N N . LEU A 1 188 ? -2.975 -9.694 -6.284 1.00 42.09 188 LEU A N 1
ATOM 1473 C CA . LEU A 1 188 ? -4.305 -9.709 -6.913 1.00 42.09 188 LEU A CA 1
ATOM 1474 C C . LEU A 1 188 ? -5.026 -8.337 -6.912 1.00 42.09 188 LEU A C 1
ATOM 1476 O O . LEU A 1 188 ? -6.135 -8.258 -7.446 1.00 42.09 188 LEU A O 1
ATOM 1480 N N . MET A 1 189 ? -4.438 -7.264 -6.351 1.00 46.03 189 MET A N 1
ATOM 1481 C CA . MET A 1 189 ? -5.052 -5.913 -6.240 1.00 46.03 189 MET A CA 1
ATOM 1482 C C . MET A 1 189 ? -4.308 -4.796 -6.985 1.00 46.03 189 MET A C 1
ATOM 1484 O O . MET A 1 189 ? -4.980 -3.821 -7.418 1.00 46.03 189 MET A O 1
#

Solvent-accessible surface area (backbone atoms only — not comparable to full-atom values): 11477 Å² total; per-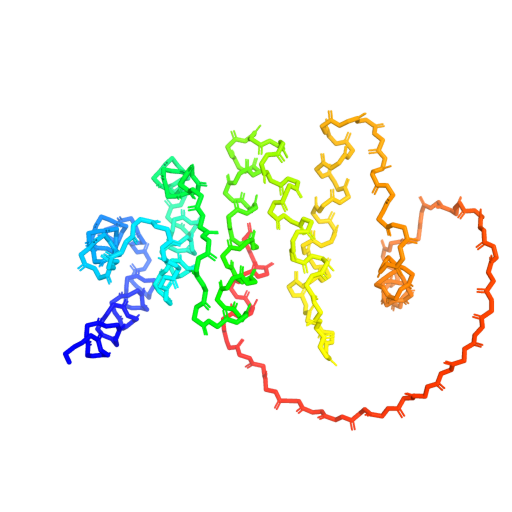residue (Å²): 117,68,68,60,55,55,50,51,56,50,55,49,52,55,50,29,56,73,68,74,45,32,59,76,44,46,62,60,44,52,53,49,47,65,72,69,40,92,43,86,34,44,52,55,84,50,53,37,57,47,34,45,41,18,60,76,40,67,38,44,71,68,43,46,64,59,67,72,49,71,67,80,43,74,84,46,76,66,48,53,41,45,30,23,48,44,47,16,52,40,24,52,77,71,67,40,46,70,63,16,45,56,26,22,48,51,40,60,66,49,93,65,96,63,94,49,73,68,44,57,51,39,43,56,50,38,51,53,48,29,36,71,71,69,72,42,78,76,78,61,91,72,67,45,65,66,53,51,60,60,53,67,75,45,96,86,74,86,86,78,91,79,90,81,90,86,87,87,83,89,87,88,86,92,85,84,88,81,88,58,82,68,57,66,60,66,75,74,113